Protein AF-A0A1H3CVR3-F1 (afdb_monomer_lite)

pLDDT: mean 83.04, std 13.61, range [32.88, 96.5]

Radius of gyration: 19.98 Å; chains: 1; bounding box: 41×39×55 Å

Organism: NCBI:txid60137

Structure (mmCIF, N/CA/C/O backbone):
data_AF-A0A1H3CVR3-F1
#
_entry.id   AF-A0A1H3CVR3-F1
#
loop_
_atom_site.group_PDB
_atom_site.id
_atom_site.type_symbol
_atom_site.label_atom_id
_atom_site.label_alt_id
_atom_site.label_comp_id
_atom_site.label_asym_id
_atom_site.label_entity_id
_atom_site.label_seq_id
_atom_site.pdbx_PDB_ins_code
_atom_site.Cartn_x
_atom_site.Cartn_y
_atom_site.Cartn_z
_atom_site.occupancy
_atom_site.B_iso_or_equiv
_atom_site.auth_seq_id
_atom_site.auth_comp_id
_atom_site.auth_asym_id
_atom_site.auth_atom_id
_atom_site.pdbx_PDB_model_num
ATOM 1 N N . MET A 1 1 ? 12.712 -2.826 -1.748 1.00 71.12 1 MET A N 1
ATOM 2 C CA . MET A 1 1 ? 11.577 -2.290 -0.973 1.00 71.12 1 MET A CA 1
ATOM 3 C C . MET A 1 1 ? 10.604 -3.426 -0.710 1.00 71.12 1 MET A C 1
ATOM 5 O O . MET A 1 1 ? 10.295 -4.146 -1.652 1.00 71.12 1 MET A O 1
A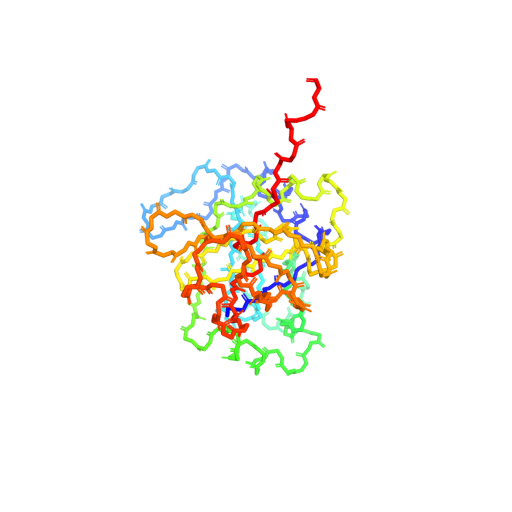TOM 9 N N . ALA A 1 2 ? 10.190 -3.642 0.539 1.00 77.62 2 ALA A N 1
ATOM 10 C CA . ALA A 1 2 ? 9.171 -4.641 0.859 1.00 77.62 2 ALA A CA 1
ATOM 11 C C . ALA A 1 2 ? 7.775 -4.038 0.653 1.00 77.62 2 ALA A C 1
ATOM 13 O O . ALA A 1 2 ? 7.542 -2.892 1.040 1.00 77.62 2 ALA A O 1
ATOM 14 N N . ILE A 1 3 ? 6.867 -4.807 0.047 1.00 84.88 3 ILE A N 1
ATOM 15 C CA . ILE A 1 3 ? 5.460 -4.429 -0.098 1.00 84.88 3 ILE A CA 1
ATOM 16 C C . ILE A 1 3 ? 4.629 -5.359 0.770 1.00 84.88 3 ILE A C 1
ATOM 18 O O . ILE A 1 3 ? 4.607 -6.571 0.567 1.00 84.88 3 ILE A O 1
ATOM 22 N N . LEU A 1 4 ? 3.943 -4.766 1.734 1.00 88.06 4 LEU A N 1
ATOM 23 C CA . LEU A 1 4 ? 2.923 -5.409 2.535 1.00 88.06 4 LEU A CA 1
ATOM 24 C C . LEU A 1 4 ? 1.630 -5.437 1.755 1.00 88.06 4 LEU A C 1
ATOM 26 O O . LEU A 1 4 ? 1.227 -4.418 1.201 1.00 88.06 4 LEU A O 1
ATOM 30 N N . LYS A 1 5 ? 0.960 -6.578 1.755 1.00 91.19 5 LYS A N 1
ATOM 31 C CA . LYS A 1 5 ? -0.356 -6.726 1.154 1.00 91.19 5 LYS A CA 1
ATOM 32 C C . LYS A 1 5 ? -1.344 -7.114 2.238 1.00 91.19 5 LYS A C 1
ATOM 34 O O . LYS A 1 5 ? -1.064 -8.018 3.008 1.00 91.19 5 LYS A O 1
ATOM 39 N N . PHE A 1 6 ? -2.469 -6.421 2.296 1.00 92.56 6 PHE A N 1
ATOM 40 C CA . PHE A 1 6 ? -3.531 -6.628 3.271 1.00 92.56 6 PHE A CA 1
ATOM 41 C C . PHE A 1 6 ? -4.852 -6.861 2.549 1.00 92.56 6 PHE A C 1
ATOM 43 O O . PHE A 1 6 ? -5.100 -6.266 1.497 1.00 92.56 6 PHE A O 1
ATOM 50 N N . SER A 1 7 ? -5.741 -7.649 3.149 1.00 93.06 7 SER A N 1
ATOM 51 C CA . SER A 1 7 ? -7.136 -7.715 2.706 1.00 93.06 7 SER A CA 1
ATOM 52 C C . SER A 1 7 ? -7.814 -6.353 2.863 1.00 93.06 7 SER A C 1
ATOM 54 O O . SER A 1 7 ? -7.835 -5.790 3.960 1.00 93.06 7 SER A O 1
ATOM 56 N N . ALA A 1 8 ? -8.419 -5.841 1.790 1.00 92.62 8 ALA A N 1
ATOM 57 C CA . ALA A 1 8 ? -9.129 -4.566 1.835 1.00 92.62 8 ALA A CA 1
ATOM 58 C C . ALA A 1 8 ? -10.308 -4.578 2.815 1.00 92.62 8 ALA A C 1
ATOM 60 O O . ALA A 1 8 ? -10.519 -3.598 3.522 1.00 92.62 8 ALA A O 1
ATOM 61 N N . SER A 1 9 ? -11.030 -5.697 2.928 1.00 92.50 9 SER A N 1
ATOM 62 C CA . SER A 1 9 ? -12.158 -5.813 3.860 1.00 92.50 9 SER A CA 1
ATOM 63 C C . SER A 1 9 ? -11.713 -5.771 5.323 1.00 92.50 9 SER A C 1
ATOM 65 O O . SER A 1 9 ? -12.362 -5.128 6.148 1.00 92.50 9 SER A O 1
ATOM 67 N N . ALA A 1 10 ? -10.577 -6.394 5.646 1.00 92.00 10 ALA A N 1
ATOM 68 C CA . ALA A 1 10 ? -10.018 -6.349 6.994 1.00 92.00 10 ALA A CA 1
ATOM 69 C C . ALA A 1 10 ? -9.546 -4.931 7.350 1.00 92.00 10 ALA A C 1
ATOM 71 O O . ALA A 1 10 ? -9.793 -4.447 8.454 1.00 92.00 10 ALA A O 1
ATOM 72 N N . VAL A 1 11 ? -8.909 -4.235 6.402 1.00 93.69 11 VAL A N 1
ATOM 73 C CA . VAL A 1 11 ? -8.477 -2.846 6.607 1.00 93.69 11 VAL A CA 1
ATOM 74 C C . VAL A 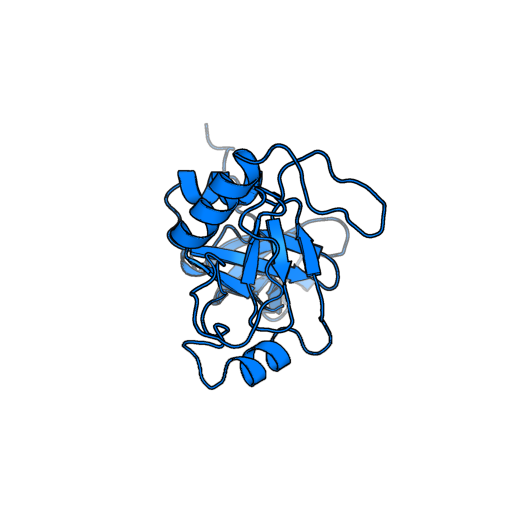1 11 ? -9.677 -1.902 6.724 1.00 93.69 11 VAL A C 1
ATOM 76 O O . VAL A 1 11 ? -9.681 -1.048 7.608 1.00 93.69 11 VAL A O 1
ATOM 79 N N . ALA A 1 12 ? -10.732 -2.097 5.926 1.00 93.25 12 ALA A N 1
ATOM 80 C CA . ALA A 1 12 ? -11.975 -1.328 6.024 1.00 93.25 12 ALA A CA 1
ATOM 81 C C . ALA A 1 12 ? -12.587 -1.401 7.431 1.00 93.25 12 ALA A C 1
ATOM 83 O O . ALA A 1 12 ? -12.993 -0.379 7.982 1.00 93.25 12 ALA A O 1
ATOM 84 N N . ALA A 1 13 ? -12.599 -2.590 8.045 1.00 91.88 13 ALA A N 1
ATOM 85 C CA . ALA A 1 13 ? -13.094 -2.767 9.408 1.00 91.88 13 ALA A CA 1
ATOM 86 C C . ALA A 1 13 ? -12.286 -1.947 10.431 1.00 91.88 13 ALA A C 1
ATOM 88 O O . ALA A 1 13 ? -12.862 -1.335 11.331 1.00 91.88 13 ALA A O 1
ATOM 89 N N . GLN A 1 14 ? -10.963 -1.868 10.260 1.00 93.06 14 GLN A N 1
ATOM 90 C CA . GLN A 1 14 ? -10.100 -1.050 11.117 1.00 93.06 14 GLN A CA 1
ATOM 91 C C . GLN A 1 14 ? -10.326 0.451 10.916 1.00 93.06 14 GLN A C 1
ATOM 93 O O . GLN A 1 14 ? -10.351 1.199 11.892 1.00 93.06 14 GLN A O 1
ATOM 98 N N . ILE A 1 15 ? -10.548 0.899 9.680 1.00 93.62 15 ILE A N 1
ATOM 99 C CA . ILE A 1 15 ? -10.877 2.302 9.397 1.00 93.62 15 ILE A CA 1
ATOM 100 C C . ILE A 1 15 ? -12.226 2.676 10.020 1.00 93.62 15 ILE A C 1
ATOM 102 O O . ILE A 1 15 ? -12.331 3.703 10.694 1.00 93.62 15 ILE A O 1
ATOM 106 N N . ALA A 1 16 ? -13.243 1.830 9.841 1.00 92.44 16 ALA A N 1
ATOM 107 C CA . ALA A 1 16 ? -14.567 2.039 10.415 1.00 92.44 16 ALA A CA 1
ATOM 108 C C . ALA A 1 16 ? -14.505 2.128 11.947 1.00 92.44 16 ALA A C 1
ATOM 110 O O . ALA A 1 16 ? -15.066 3.052 12.535 1.00 92.44 16 ALA A O 1
ATOM 111 N N . HIS A 1 17 ? -13.759 1.222 12.586 1.00 91.44 17 HIS A N 1
ATOM 112 C CA . HIS A 1 17 ? -13.548 1.253 14.030 1.00 91.44 17 HIS A CA 1
ATOM 113 C C . HIS A 1 17 ? -12.848 2.544 14.485 1.00 91.44 17 HIS A C 1
ATOM 115 O O . HIS A 1 17 ? -13.318 3.196 15.418 1.00 91.44 17 HIS A O 1
ATOM 121 N N . ALA A 1 18 ? -11.764 2.956 13.815 1.00 91.25 18 ALA A N 1
ATOM 122 C CA . ALA A 1 18 ? -11.050 4.186 14.162 1.00 91.25 18 ALA A CA 1
ATOM 123 C C . ALA A 1 18 ? -11.977 5.408 14.108 1.00 91.25 18 ALA A C 1
ATOM 125 O O . ALA A 1 18 ? -12.005 6.197 15.047 1.00 91.25 18 ALA A O 1
ATOM 126 N N . ARG A 1 19 ? -12.788 5.534 13.049 1.00 92.75 19 ARG A N 1
ATOM 127 C CA . ARG A 1 19 ? -13.731 6.652 12.874 1.00 92.75 19 ARG A CA 1
ATOM 128 C C . ARG A 1 19 ? -14.897 6.645 13.867 1.00 92.75 19 ARG A C 1
ATOM 130 O O . ARG A 1 19 ? -15.449 7.704 14.144 1.00 92.75 19 ARG A O 1
ATOM 137 N N . ALA A 1 20 ? -15.287 5.481 14.382 1.00 91.69 20 ALA A N 1
ATOM 138 C CA . ALA A 1 20 ? -16.363 5.363 15.366 1.00 91.69 20 ALA A CA 1
ATOM 139 C C . ALA A 1 20 ? -15.931 5.770 16.789 1.00 91.69 20 ALA A C 1
ATOM 141 O O . ALA A 1 20 ? -16.777 6.070 17.635 1.00 91.69 20 ALA A O 1
ATOM 142 N N . CYS A 1 21 ? -14.624 5.781 17.064 1.00 88.56 21 CYS A N 1
ATOM 143 C CA . CYS A 1 21 ? -14.074 6.114 18.373 1.00 88.56 21 CYS A CA 1
ATOM 144 C C . CYS A 1 21 ? -14.011 7.630 18.615 1.00 88.56 21 CYS A C 1
ATOM 146 O O . CYS A 1 21 ? -13.862 8.428 17.693 1.00 88.56 21 CYS A O 1
ATOM 148 N N . LYS A 1 22 ? -14.090 8.024 19.893 1.00 89.38 22 LYS A N 1
ATOM 149 C CA . LYS A 1 22 ? -13.951 9.426 20.346 1.00 89.38 22 LYS A CA 1
ATOM 150 C C . LYS A 1 22 ? -12.655 9.695 21.109 1.00 89.38 22 LYS A C 1
ATOM 152 O O . LYS A 1 22 ? -12.308 10.846 21.345 1.00 89.38 22 LYS A O 1
ATOM 157 N N . THR A 1 23 ? -11.973 8.639 21.532 1.00 88.62 23 THR A N 1
ATOM 158 C CA . THR A 1 23 ? -10.681 8.682 22.212 1.00 88.62 23 THR A CA 1
ATOM 159 C C . THR A 1 23 ? -9.703 7.812 21.440 1.00 88.62 23 THR A C 1
ATOM 161 O O . THR A 1 23 ? -10.093 6.823 20.815 1.00 88.62 23 THR A O 1
ATOM 164 N N . PHE A 1 24 ? -8.427 8.187 21.459 1.00 88.88 24 PHE A N 1
ATOM 165 C CA . PHE A 1 24 ? -7.402 7.557 20.634 1.00 88.88 24 PHE A CA 1
ATOM 166 C C . PHE A 1 24 ? -6.151 7.261 21.449 1.00 88.88 24 PHE A C 1
ATOM 168 O O . PHE A 1 24 ? -5.871 7.909 22.460 1.00 88.88 24 PHE A O 1
ATOM 175 N N . LEU A 1 25 ? -5.397 6.262 20.999 1.00 87.50 25 LEU A N 1
ATOM 176 C CA . LEU A 1 25 ? -4.114 5.911 21.580 1.00 87.50 25 LEU A CA 1
ATOM 177 C C . LEU A 1 25 ? -3.154 7.101 21.462 1.00 87.50 25 LEU A C 1
ATOM 179 O O . LEU A 1 25 ? -3.015 7.669 20.375 1.00 87.50 25 LEU A O 1
ATOM 183 N N . PRO A 1 26 ? -2.490 7.486 22.565 1.00 84.38 26 PRO A N 1
ATOM 184 C CA . PRO A 1 26 ? -1.459 8.505 22.511 1.00 84.38 26 PRO A CA 1
ATOM 185 C C . PRO A 1 26 ? -0.244 7.981 21.739 1.00 84.38 26 PRO A C 1
ATOM 187 O O . PRO A 1 26 ? -0.019 6.771 21.612 1.00 84.38 26 PRO A O 1
ATOM 190 N N . ASN A 1 27 ? 0.566 8.905 21.237 1.00 79.25 27 ASN A N 1
ATOM 191 C CA . ASN A 1 27 ? 1.873 8.600 20.674 1.00 79.25 27 ASN A CA 1
ATOM 192 C C . ASN A 1 27 ? 2.978 9.209 21.552 1.00 79.25 27 ASN A C 1
ATOM 194 O O . ASN A 1 27 ? 2.708 9.863 22.559 1.00 79.25 27 ASN A O 1
ATOM 198 N N . TRP A 1 28 ? 4.239 8.984 21.180 1.00 76.88 28 TRP A N 1
ATOM 199 C CA . TRP A 1 28 ? 5.386 9.499 21.938 1.00 76.88 28 TRP A CA 1
ATOM 200 C C . TRP A 1 28 ? 5.400 11.033 22.063 1.00 76.88 28 TRP A C 1
ATOM 202 O O . TRP A 1 28 ? 5.924 11.573 23.031 1.00 76.88 28 TRP A O 1
ATOM 212 N N . ASN A 1 29 ? 4.782 11.730 21.109 1.00 78.69 29 ASN A N 1
ATOM 213 C CA . ASN A 1 29 ? 4.706 13.187 21.064 1.00 78.69 29 ASN A CA 1
ATOM 214 C C . ASN A 1 29 ? 3.454 13.745 21.769 1.00 78.69 29 ASN A C 1
ATOM 216 O O . ASN A 1 29 ? 3.242 14.956 21.738 1.00 78.69 29 ASN A O 1
ATOM 220 N N . GLY A 1 30 ? 2.637 12.897 22.409 1.00 83.62 30 GLY A N 1
ATOM 221 C CA . GLY A 1 30 ? 1.488 13.311 23.211 1.00 83.62 30 GLY A CA 1
ATOM 222 C C . GLY A 1 30 ? 0.140 12.735 22.747 1.00 83.62 30 GLY A C 1
ATOM 223 O O . GLY A 1 30 ? 0.089 11.688 22.090 1.00 83.62 30 GLY A O 1
ATOM 224 N N . PRO A 1 31 ? -0.980 13.366 23.152 1.00 85.00 31 PRO A N 1
ATOM 225 C CA . PRO A 1 31 ? -2.318 12.897 22.811 1.00 85.00 31 PRO A CA 1
ATOM 226 C C . PRO A 1 31 ? -2.588 12.995 21.304 1.00 85.00 31 PRO A C 1
ATOM 228 O O . PRO A 1 31 ? -2.084 13.885 20.623 1.00 85.00 31 PRO A O 1
ATOM 231 N N . VAL A 1 32 ? -3.419 12.081 20.803 1.00 88.06 32 VAL A N 1
ATOM 232 C CA . VAL A 1 32 ? -3.910 12.064 19.420 1.00 88.06 32 VAL A CA 1
ATOM 233 C C . VAL A 1 32 ? -5.413 12.325 19.448 1.00 88.06 32 VAL A C 1
ATOM 235 O O . VAL A 1 32 ? -6.129 11.726 20.246 1.00 88.06 32 VAL A O 1
ATOM 238 N N . ASP A 1 33 ? -5.892 13.217 18.588 1.00 89.62 33 ASP A N 1
ATOM 239 C CA . ASP A 1 33 ? -7.285 13.682 18.527 1.00 89.62 33 ASP A CA 1
ATOM 240 C C . ASP A 1 33 ? -8.014 13.274 17.235 1.00 89.62 33 ASP A C 1
ATOM 242 O O . ASP A 1 33 ? -9.184 13.607 17.046 1.00 89.62 33 ASP A O 1
ATOM 246 N N . ARG A 1 34 ? -7.342 12.518 16.361 1.00 92.06 34 ARG A N 1
ATOM 247 C CA . ARG A 1 34 ? -7.871 12.057 15.074 1.00 92.06 34 ARG A CA 1
ATOM 248 C C . ARG A 1 34 ? -7.772 10.539 14.891 1.00 92.06 34 ARG A C 1
ATOM 250 O O . ARG A 1 34 ? -6.832 9.913 15.398 1.00 92.06 34 ARG A O 1
ATOM 257 N N . PRO A 1 35 ? -8.700 9.939 14.124 1.00 91.62 35 PRO A N 1
ATOM 258 C CA . PRO A 1 35 ? -8.603 8.540 13.733 1.00 91.62 35 PRO A CA 1
ATOM 259 C C . PRO A 1 35 ? -7.386 8.315 12.833 1.00 91.62 35 PRO A C 1
ATOM 261 O O . PRO A 1 35 ? -7.091 9.113 11.948 1.00 91.62 35 PRO A O 1
ATOM 264 N N . ALA A 1 36 ? -6.690 7.205 13.051 1.00 91.69 36 ALA A N 1
ATOM 265 C CA . ALA A 1 36 ? -5.528 6.795 12.277 1.00 91.69 36 ALA A CA 1
ATOM 266 C C . ALA A 1 36 ? -5.389 5.268 12.273 1.00 91.69 36 ALA A C 1
ATOM 268 O O . ALA A 1 36 ? -6.002 4.556 13.077 1.00 91.69 36 ALA A O 1
ATOM 269 N N . LEU A 1 37 ? -4.533 4.773 11.381 1.00 91.88 37 LEU A N 1
ATOM 270 C CA . LEU A 1 37 ? -4.092 3.384 11.385 1.00 91.88 37 LEU A CA 1
ATOM 271 C C . LEU A 1 37 ? -2.717 3.277 12.048 1.00 91.88 37 LEU A C 1
ATOM 273 O O . LEU A 1 37 ? -1.840 4.118 11.845 1.00 91.88 37 LEU A O 1
ATOM 277 N N . ILE A 1 38 ? -2.524 2.218 12.822 1.00 90.06 38 ILE A N 1
ATOM 278 C CA . ILE A 1 38 ? -1.260 1.839 13.443 1.00 90.06 38 ILE A CA 1
ATOM 279 C C . ILE A 1 38 ? -0.751 0.594 12.721 1.00 90.06 38 ILE A C 1
ATOM 281 O O . ILE A 1 38 ? -1.436 -0.430 12.714 1.00 90.06 38 ILE A O 1
ATOM 285 N N . LEU A 1 39 ? 0.451 0.666 12.148 1.00 90.25 39 LEU A N 1
ATOM 286 C CA . LEU A 1 39 ? 1.190 -0.502 11.679 1.00 90.25 39 LEU A CA 1
ATOM 287 C C . LEU A 1 39 ? 1.999 -1.082 12.839 1.00 90.25 39 LEU A C 1
ATOM 289 O O . LEU A 1 39 ? 2.818 -0.387 13.439 1.00 90.25 39 LEU A O 1
ATOM 293 N N . ILE A 1 40 ? 1.806 -2.363 13.131 1.00 88.81 40 ILE A N 1
ATOM 294 C CA . ILE A 1 40 ? 2.564 -3.090 14.147 1.00 88.81 40 ILE A CA 1
ATOM 295 C C . ILE A 1 40 ? 3.478 -4.098 13.458 1.00 88.81 40 ILE A C 1
ATOM 297 O O . ILE A 1 40 ? 3.024 -4.921 12.665 1.00 88.81 40 ILE A O 1
ATOM 301 N N . VAL A 1 41 ? 4.770 -4.042 13.784 1.00 86.44 41 VAL A N 1
ATOM 302 C CA . VAL A 1 41 ? 5.817 -4.925 13.259 1.00 86.44 41 VAL A CA 1
ATOM 303 C C . VAL A 1 41 ? 6.497 -5.613 14.443 1.00 86.44 41 VAL A C 1
ATOM 305 O O . VAL A 1 41 ? 7.463 -5.111 15.013 1.00 86.44 41 VAL A O 1
ATOM 308 N N . GLY A 1 42 ? 5.957 -6.755 14.869 1.00 79.06 42 GLY A N 1
ATOM 309 C CA . GLY A 1 42 ? 6.509 -7.512 15.999 1.00 79.06 42 GLY A CA 1
ATOM 310 C C . GLY A 1 42 ? 5.855 -8.877 16.177 1.00 79.06 42 GLY A C 1
ATOM 311 O O . GLY A 1 42 ? 6.502 -9.895 15.956 1.00 79.06 42 GLY A O 1
ATOM 312 N N . ASN A 1 43 ? 4.559 -8.888 16.491 1.00 77.12 43 ASN A N 1
ATOM 313 C CA . ASN A 1 43 ? 3.771 -10.101 16.745 1.00 77.12 43 ASN A CA 1
ATOM 314 C C . ASN A 1 43 ? 2.809 -10.367 15.578 1.00 77.12 43 ASN A C 1
ATOM 316 O O . ASN A 1 43 ? 1.592 -10.293 15.729 1.00 77.12 43 ASN A O 1
ATOM 320 N N . GLY A 1 44 ? 3.375 -10.588 14.392 1.00 81.25 44 GLY A N 1
ATOM 321 C CA . GLY A 1 44 ? 2.667 -10.515 13.114 1.00 81.25 44 GLY A CA 1
ATOM 322 C C . GLY A 1 44 ? 2.634 -9.091 12.573 1.00 81.25 44 GLY A C 1
ATOM 323 O O . GLY A 1 44 ? 2.473 -8.140 13.341 1.00 81.25 44 GLY A O 1
ATOM 324 N N . VAL A 1 45 ? 2.818 -8.924 11.264 1.00 89.69 45 VAL A N 1
ATOM 325 C CA . VAL A 1 45 ? 2.744 -7.593 10.645 1.00 89.69 45 VAL A CA 1
ATOM 326 C C . VAL A 1 45 ? 1.286 -7.275 10.360 1.00 89.69 45 VAL A C 1
ATOM 328 O O . VAL A 1 45 ? 0.656 -7.984 9.581 1.00 89.69 45 VAL A O 1
ATOM 331 N N . HIS A 1 46 ? 0.732 -6.251 11.009 1.00 91.31 46 HIS A N 1
ATOM 332 C CA . HIS A 1 46 ? -0.693 -5.940 10.896 1.00 91.31 46 HIS A CA 1
ATOM 333 C C . HIS A 1 46 ? -1.015 -4.456 11.049 1.00 91.31 46 HIS A C 1
ATOM 335 O O . HIS A 1 46 ? -0.290 -3.710 11.707 1.00 91.31 46 HIS A O 1
ATOM 341 N N . LEU A 1 47 ? -2.139 -4.052 10.458 1.00 91.56 47 LEU A N 1
ATOM 342 C CA . LEU A 1 47 ? -2.769 -2.755 10.667 1.00 91.56 47 LEU A CA 1
ATOM 343 C C . LEU A 1 47 ? -3.884 -2.869 11.703 1.00 91.56 47 LEU A C 1
ATOM 345 O O . LEU A 1 47 ? -4.661 -3.831 11.707 1.00 91.56 47 LEU A O 1
ATOM 349 N N . ARG A 1 48 ? -3.996 -1.841 12.543 1.00 90.12 48 ARG A N 1
ATOM 350 C CA . ARG A 1 48 ? -5.125 -1.675 13.455 1.00 90.12 48 ARG A CA 1
ATOM 351 C C . ARG A 1 48 ? -5.531 -0.219 13.638 1.00 90.12 48 ARG A C 1
ATOM 353 O O . ARG A 1 48 ? -4.727 0.683 13.443 1.00 90.12 48 ARG A O 1
ATOM 360 N N . SER A 1 49 ? -6.760 -0.003 14.075 1.00 90.44 49 SER A N 1
ATOM 361 C CA . SER A 1 49 ? -7.273 1.284 14.534 1.00 90.44 49 SER A CA 1
ATOM 362 C C . SER A 1 49 ? -6.468 1.829 15.722 1.00 90.44 49 SER A C 1
ATOM 364 O O . SER A 1 49 ? -6.088 1.074 16.621 1.00 90.44 49 SER A O 1
ATOM 366 N N . ASN A 1 50 ? -6.284 3.152 15.783 1.00 90.19 50 ASN A N 1
ATOM 367 C CA . ASN A 1 50 ? -5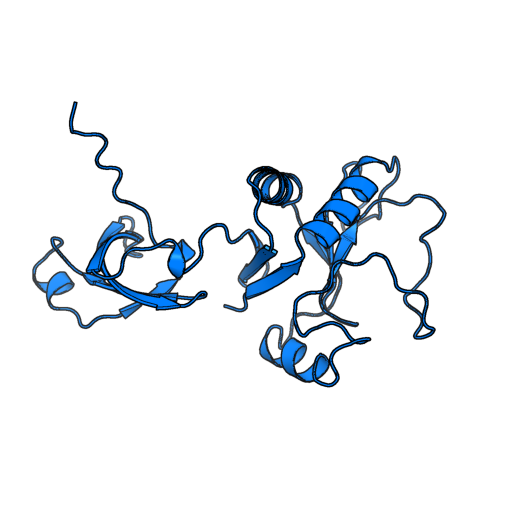.817 3.838 16.992 1.00 90.19 50 ASN A CA 1
ATOM 368 C C . ASN A 1 50 ? -6.928 4.167 18.006 1.00 90.19 50 ASN A C 1
ATOM 370 O O . ASN A 1 50 ? -6.619 4.600 19.112 1.00 90.19 50 ASN A O 1
ATOM 374 N N . GLY A 1 51 ? -8.199 4.007 17.640 1.00 88.62 51 GLY A N 1
ATOM 375 C CA . GLY A 1 51 ? -9.347 4.274 18.503 1.00 88.62 51 GLY A CA 1
ATOM 376 C C . GLY A 1 51 ? -9.380 3.413 19.769 1.00 88.62 51 GLY A C 1
ATOM 377 O O . GLY A 1 51 ? -9.055 2.225 19.731 1.00 88.62 51 GLY A O 1
ATOM 378 N N . ILE A 1 52 ? -9.780 4.030 20.880 1.00 84.38 52 ILE A N 1
ATOM 379 C CA . ILE A 1 52 ? -10.021 3.401 22.178 1.00 84.38 52 ILE A CA 1
ATOM 380 C C . ILE A 1 52 ? -11.531 3.423 22.419 1.00 84.38 52 ILE A C 1
ATOM 382 O O . ILE A 1 52 ? -12.138 4.480 22.547 1.00 84.38 52 ILE A O 1
ATOM 386 N N . ASP A 1 53 ? -12.144 2.252 22.521 1.00 74.00 53 ASP A N 1
ATOM 387 C CA . ASP A 1 53 ? -13.589 2.093 22.722 1.00 74.00 53 ASP A CA 1
ATOM 388 C C . ASP A 1 53 ? -13.934 1.462 24.087 1.00 74.00 53 ASP A C 1
ATOM 390 O O . ASP A 1 53 ? -15.088 1.159 24.373 1.00 74.00 53 ASP A O 1
ATOM 394 N N . GLY A 1 54 ? -12.929 1.253 24.945 1.00 61.25 54 GLY A N 1
ATOM 395 C CA . GLY A 1 54 ? -13.083 0.611 26.254 1.00 61.25 54 GLY A CA 1
ATOM 396 C C . GLY A 1 54 ? -13.224 -0.916 26.203 1.00 61.25 54 GLY A C 1
ATOM 397 O O . GLY A 1 54 ? -13.168 -1.546 27.257 1.00 61.25 54 GLY A O 1
ATOM 398 N N . THR A 1 55 ? -13.340 -1.524 25.015 1.00 54.59 55 THR A N 1
ATOM 399 C CA . THR A 1 55 ? -13.403 -2.987 24.846 1.00 54.59 55 THR A CA 1
ATOM 400 C C . THR A 1 55 ? -12.048 -3.591 24.453 1.00 54.59 55 THR A C 1
ATOM 402 O O . THR A 1 55 ? -11.785 -4.765 24.722 1.00 54.59 55 THR A O 1
ATOM 405 N N . THR A 1 56 ? -11.146 -2.771 23.897 1.00 51.91 56 THR A N 1
ATOM 406 C CA . THR A 1 56 ? -9.926 -3.236 23.210 1.00 51.91 56 THR A CA 1
ATOM 407 C C . THR A 1 56 ? -8.603 -2.962 23.951 1.00 51.91 56 THR A C 1
ATOM 409 O O . THR A 1 56 ? -7.523 -3.051 23.366 1.00 51.91 56 THR A O 1
ATOM 412 N N . THR A 1 57 ? -8.617 -2.676 25.258 1.00 49.16 57 THR A N 1
ATOM 413 C CA . THR A 1 57 ? -7.397 -2.552 26.094 1.00 49.16 57 THR A CA 1
ATOM 414 C C . THR A 1 57 ? -6.769 -3.911 26.442 1.00 49.16 57 THR A C 1
ATOM 416 O O . THR A 1 57 ? -6.281 -4.122 27.550 1.00 49.16 57 THR A O 1
ATOM 419 N N . ARG A 1 58 ? -6.755 -4.871 25.511 1.00 47.47 58 ARG A N 1
ATOM 420 C CA . ARG A 1 58 ? -6.042 -6.138 25.705 1.00 47.47 58 ARG A CA 1
ATOM 421 C C . ARG A 1 58 ? -4.682 -6.079 25.023 1.00 47.47 58 ARG A C 1
ATOM 423 O O . ARG A 1 58 ? -4.570 -5.971 23.803 1.00 47.47 58 ARG A O 1
ATOM 430 N N . ILE A 1 59 ? -3.639 -6.138 25.849 1.00 47.03 59 ILE A N 1
ATOM 431 C CA . ILE A 1 59 ? -2.291 -6.526 25.430 1.00 47.03 59 ILE A CA 1
ATOM 432 C C . ILE A 1 59 ? -2.436 -7.877 24.725 1.00 47.03 59 ILE A C 1
ATOM 434 O O . ILE A 1 59 ? -3.106 -8.759 25.254 1.00 47.03 59 ILE A O 1
ATOM 438 N N . VAL A 1 60 ? -1.863 -8.008 23.527 1.00 45.75 60 VAL A N 1
ATOM 439 C CA . VAL A 1 60 ? -1.912 -9.230 22.711 1.00 45.75 60 VAL A CA 1
ATOM 440 C C . VAL A 1 60 ? -1.366 -10.398 23.537 1.00 45.75 60 VAL A C 1
ATOM 442 O O . VAL A 1 60 ? -0.154 -10.544 23.677 1.00 45.75 60 VAL A O 1
ATOM 445 N N . THR A 1 61 ? -2.253 -11.200 24.123 1.00 41.03 61 THR A N 1
ATOM 446 C CA . THR A 1 61 ? -1.919 -12.479 24.747 1.00 41.03 61 THR A CA 1
ATOM 447 C C . THR A 1 61 ? -2.016 -13.575 23.692 1.00 41.03 61 THR A C 1
ATOM 449 O O . THR A 1 61 ? -2.803 -13.495 22.753 1.00 41.03 61 THR A O 1
ATOM 452 N N . THR A 1 62 ? -1.197 -14.613 23.835 1.00 46.72 62 THR A N 1
ATOM 453 C CA . THR A 1 62 ? -1.122 -15.773 22.928 1.00 46.72 62 THR A CA 1
ATOM 454 C C . THR A 1 62 ? -2.373 -16.661 22.939 1.00 46.72 62 THR A C 1
ATOM 456 O O . THR A 1 62 ? -2.414 -17.664 22.234 1.00 46.72 62 THR A O 1
ATOM 459 N N . GLU A 1 63 ? -3.400 -16.314 23.717 1.00 43.00 63 GLU A N 1
ATOM 460 C CA . GLU A 1 63 ? -4.673 -17.030 23.758 1.00 43.00 63 GLU A CA 1
ATOM 461 C C . GLU A 1 63 ? -5.663 -16.438 22.749 1.00 43.00 63 GLU A C 1
ATOM 463 O O . GLU A 1 63 ? -6.301 -15.419 22.989 1.00 43.00 63 GLU A O 1
ATOM 468 N N . GLN A 1 64 ? -5.722 -17.104 21.597 1.00 44.88 64 GLN A N 1
ATOM 469 C CA . GLN A 1 64 ? -6.873 -17.374 20.726 1.00 44.88 64 GLN A CA 1
ATOM 470 C C . GLN A 1 64 ? -8.195 -16.612 20.991 1.00 44.88 64 GLN A C 1
ATOM 472 O O . GLN A 1 64 ? -9.251 -17.209 21.181 1.00 44.88 64 GLN A O 1
ATOM 477 N N . ALA A 1 65 ? -8.175 -15.288 20.907 1.00 43.00 65 ALA A N 1
ATOM 478 C CA . ALA A 1 65 ? -9.338 -14.497 20.533 1.00 43.00 65 ALA A CA 1
ATOM 479 C C . ALA A 1 65 ? -8.898 -13.661 19.340 1.00 43.00 65 ALA A C 1
ATOM 481 O O . ALA A 1 65 ? -8.105 -12.744 19.526 1.00 43.00 65 ALA A O 1
ATOM 482 N N . ASP A 1 66 ? -9.336 -14.054 18.139 1.00 50.03 66 ASP A N 1
ATOM 483 C CA . ASP A 1 66 ? -8.998 -13.436 16.851 1.00 50.03 66 ASP A CA 1
ATOM 484 C C . ASP A 1 66 ? -9.114 -11.910 16.981 1.00 50.03 66 ASP A C 1
ATOM 486 O O . ASP A 1 66 ? -10.229 -11.377 17.050 1.00 50.03 66 ASP A O 1
ATOM 490 N N . PRO A 1 67 ? -7.998 -11.181 17.143 1.00 54.75 67 PRO A N 1
ATOM 491 C CA . PRO A 1 67 ? -8.100 -9.746 17.213 1.00 54.75 67 PRO A CA 1
ATOM 492 C C . PRO A 1 67 ? -8.505 -9.279 15.817 1.00 54.75 67 PRO A C 1
ATOM 494 O O . PRO A 1 67 ? -7.993 -9.787 14.823 1.00 54.75 67 PRO A O 1
ATOM 497 N N . SER A 1 68 ? -9.395 -8.293 15.719 1.00 72.00 68 SER A N 1
ATOM 498 C CA . SER A 1 68 ? -9.914 -7.763 14.447 1.00 72.00 68 SER A CA 1
ATOM 499 C C . SER A 1 68 ? -8.844 -7.157 13.515 1.00 72.00 68 SER A C 1
ATOM 501 O O . SER A 1 68 ? -9.181 -6.486 12.545 1.00 72.00 68 SER A O 1
ATOM 503 N N . PHE A 1 69 ? -7.556 -7.355 13.791 1.00 82.81 69 PHE A N 1
ATOM 504 C CA . PHE A 1 69 ? -6.419 -6.822 13.063 1.00 82.81 69 PHE A CA 1
ATOM 505 C C . PHE A 1 69 ? -6.407 -7.250 11.595 1.00 82.81 69 PHE A C 1
ATOM 507 O O . PHE A 1 69 ? -6.688 -8.393 11.233 1.00 82.81 69 PHE A O 1
ATOM 514 N N . ALA A 1 70 ? -5.979 -6.326 10.741 1.00 91.00 70 ALA A N 1
ATOM 515 C CA . ALA A 1 70 ? -5.706 -6.618 9.347 1.00 91.00 70 ALA A CA 1
ATOM 516 C C . ALA A 1 70 ? -4.247 -7.067 9.209 1.00 91.00 70 ALA A C 1
ATOM 518 O O . ALA A 1 70 ? -3.348 -6.233 9.107 1.00 91.00 70 ALA A O 1
ATOM 519 N N . PHE A 1 71 ? -3.999 -8.377 9.248 1.00 91.69 71 PHE A N 1
ATOM 520 C CA . PHE A 1 71 ? -2.664 -8.940 9.023 1.00 91.69 71 PHE A CA 1
ATOM 521 C C . PHE A 1 71 ? -2.231 -8.814 7.562 1.00 91.69 71 PHE A C 1
ATOM 523 O O . PHE A 1 71 ? -3.054 -8.911 6.649 1.00 91.69 71 PHE A O 1
ATOM 530 N N . ALA A 1 72 ? -0.932 -8.607 7.357 1.00 91.38 72 ALA A N 1
ATOM 531 C CA . ALA A 1 72 ? -0.324 -8.704 6.044 1.00 91.38 72 ALA A CA 1
ATOM 532 C C . ALA A 1 72 ? -0.263 -10.173 5.595 1.00 91.38 72 ALA A C 1
ATOM 534 O O . ALA A 1 72 ? -0.025 -11.067 6.414 1.00 91.38 72 ALA A O 1
ATOM 535 N N . ASP A 1 73 ? -0.453 -10.409 4.299 1.00 89.25 73 ASP A N 1
ATOM 536 C CA . ASP A 1 73 ? -0.400 -11.728 3.668 1.00 89.25 73 ASP A CA 1
ATOM 537 C C . ASP A 1 73 ? 0.914 -12.449 4.030 1.00 89.25 73 ASP A C 1
ATOM 539 O O . ASP A 1 73 ? 2.001 -11.885 3.888 1.00 89.25 73 ASP A O 1
ATOM 543 N N . GLY A 1 74 ? 0.808 -13.692 4.514 1.00 87.38 74 GLY A N 1
ATOM 544 C CA . GLY A 1 74 ? 1.945 -14.533 4.914 1.00 87.38 74 GLY A CA 1
ATOM 545 C C . GLY A 1 74 ? 2.593 -14.164 6.258 1.00 87.38 74 GLY A C 1
ATOM 546 O O . GLY A 1 74 ? 3.487 -14.864 6.738 1.00 87.38 74 GLY A O 1
ATOM 547 N N . MET A 1 75 ? 2.148 -13.077 6.895 1.00 88.38 75 MET A N 1
ATOM 548 C CA . MET A 1 75 ? 2.698 -12.575 8.157 1.00 88.38 75 MET A CA 1
ATOM 549 C C . MET A 1 75 ? 1.696 -12.672 9.316 1.00 88.38 75 MET A C 1
ATOM 551 O O . MET A 1 75 ? 1.824 -11.933 10.301 1.00 88.38 75 MET A O 1
ATOM 555 N N . ASN A 1 76 ? 0.708 -13.569 9.213 1.00 87.06 76 ASN A N 1
ATOM 556 C CA . ASN A 1 76 ? -0.254 -13.831 10.274 1.00 87.06 76 ASN A CA 1
ATOM 557 C C . ASN A 1 76 ? 0.265 -14.952 11.199 1.00 87.06 76 ASN A C 1
ATOM 559 O O . ASN A 1 76 ? 0.319 -16.109 10.784 1.00 87.06 76 ASN A O 1
ATOM 563 N N . PRO A 1 77 ? 0.573 -14.663 12.476 1.00 84.50 77 PRO A N 1
ATOM 564 C CA . PRO A 1 77 ? 1.157 -15.635 13.396 1.00 84.50 77 PRO A CA 1
ATOM 565 C C . PRO A 1 77 ? 0.221 -16.798 13.740 1.00 84.50 77 PRO A C 1
ATOM 567 O O . PRO A 1 77 ? 0.682 -17.823 14.234 1.00 84.50 77 PRO A O 1
ATOM 570 N N . PHE A 1 78 ? -1.081 -16.651 13.487 1.00 83.31 78 PHE A N 1
ATOM 571 C CA . PHE A 1 78 ? -2.092 -17.672 13.752 1.00 83.31 78 PHE A CA 1
ATOM 572 C C . PHE A 1 78 ? -2.367 -18.579 12.549 1.00 83.31 78 PHE A C 1
ATOM 574 O O . PHE A 1 78 ? -3.037 -19.597 12.703 1.00 83.31 78 PHE A O 1
ATOM 581 N N . ARG A 1 79 ? -1.905 -18.204 11.350 1.00 82.31 79 ARG A N 1
ATOM 582 C CA . ARG A 1 79 ? -2.185 -18.938 10.104 1.00 82.31 79 ARG A CA 1
ATOM 583 C C . ARG A 1 79 ? -0.926 -19.400 9.383 1.00 82.31 79 ARG A C 1
ATOM 585 O O . ARG A 1 79 ? -0.945 -20.464 8.775 1.00 82.31 79 ARG A O 1
ATOM 592 N N . ASP A 1 80 ? 0.152 -18.632 9.477 1.00 83.31 80 ASP A N 1
ATOM 593 C CA . ASP A 1 80 ? 1.365 -18.832 8.696 1.00 83.31 80 ASP A CA 1
ATOM 594 C C . ASP A 1 80 ? 2.509 -19.265 9.613 1.00 83.31 80 ASP A C 1
ATOM 596 O O . ASP A 1 80 ? 2.968 -18.495 10.450 1.00 83.31 80 ASP A O 1
ATOM 600 N N . THR A 1 81 ? 3.018 -20.488 9.460 1.00 83.94 81 THR A N 1
ATOM 601 C CA . THR A 1 81 ? 4.108 -21.010 10.309 1.00 83.94 81 THR A CA 1
ATOM 602 C C . THR A 1 81 ? 5.435 -20.273 10.108 1.00 83.94 81 THR A C 1
ATOM 604 O O . THR A 1 81 ? 6.216 -20.142 11.049 1.00 83.94 81 THR A O 1
ATOM 607 N N . ASP A 1 82 ? 5.666 -19.728 8.911 1.00 86.56 82 ASP A N 1
ATOM 608 C CA . ASP A 1 82 ? 6.914 -19.049 8.532 1.00 86.56 82 ASP A CA 1
ATOM 609 C C . ASP A 1 82 ? 6.868 -17.523 8.711 1.00 86.56 82 ASP A C 1
ATOM 611 O O . ASP A 1 82 ? 7.794 -16.812 8.301 1.00 86.56 82 ASP A O 1
ATOM 615 N N . TRP A 1 83 ? 5.818 -16.995 9.348 1.00 86.50 83 TRP A N 1
ATOM 616 C CA . TRP A 1 83 ? 5.578 -15.553 9.471 1.00 86.50 83 TRP A CA 1
ATOM 617 C C . TRP A 1 83 ? 6.785 -14.783 10.030 1.00 86.50 83 TRP A C 1
ATOM 619 O O . TRP A 1 83 ? 7.092 -13.678 9.581 1.00 86.50 83 TRP A O 1
ATOM 629 N N . MET A 1 84 ? 7.519 -15.374 10.983 1.00 86.25 84 MET A N 1
ATOM 630 C CA . MET A 1 84 ? 8.715 -14.769 11.578 1.00 86.25 84 MET A CA 1
ATOM 631 C C . MET A 1 84 ? 9.857 -14.623 10.577 1.00 86.25 84 MET A C 1
ATOM 633 O O . MET A 1 84 ? 10.552 -13.604 10.583 1.00 86.25 84 MET A O 1
ATOM 637 N N . ALA A 1 85 ? 10.066 -15.630 9.728 1.00 86.75 85 ALA A N 1
ATOM 638 C CA . ALA A 1 85 ? 11.089 -15.587 8.693 1.00 86.75 85 ALA A CA 1
ATOM 639 C C . ALA A 1 85 ? 10.730 -14.524 7.649 1.00 86.75 85 ALA A C 1
ATOM 641 O O . ALA A 1 85 ? 11.558 -13.665 7.348 1.00 86.75 85 ALA A O 1
ATOM 642 N N . GLN A 1 86 ? 9.473 -14.498 7.195 1.00 84.62 86 GLN A N 1
ATOM 643 C CA . GLN A 1 86 ? 8.982 -13.491 6.251 1.00 84.62 86 GLN A CA 1
ATOM 644 C C . GLN A 1 86 ? 9.088 -12.069 6.817 1.00 84.62 86 GLN A C 1
ATOM 646 O O . GLN A 1 86 ? 9.604 -11.171 6.149 1.00 84.62 86 GLN A O 1
ATOM 651 N N . ARG A 1 87 ? 8.704 -11.868 8.085 1.00 86.81 87 ARG A N 1
ATOM 652 C CA . ARG A 1 87 ? 8.862 -10.588 8.787 1.00 86.81 87 ARG A CA 1
ATOM 653 C C . ARG A 1 87 ? 10.330 -10.170 8.879 1.00 86.81 87 ARG A C 1
ATOM 655 O O . ARG A 1 87 ? 10.631 -9.011 8.621 1.00 86.81 87 ARG A O 1
ATOM 662 N N . ARG A 1 88 ? 11.260 -11.077 9.201 1.00 85.12 88 ARG A N 1
ATOM 663 C CA . ARG A 1 88 ? 12.707 -10.764 9.226 1.00 85.12 88 ARG A CA 1
ATOM 664 C C . ARG A 1 88 ? 13.260 -10.446 7.838 1.00 85.12 88 ARG A C 1
ATOM 666 O O . ARG A 1 88 ? 14.120 -9.581 7.718 1.00 85.12 88 ARG A O 1
ATOM 673 N N . MET A 1 89 ? 12.780 -11.116 6.793 1.00 81.94 89 MET A N 1
ATOM 674 C CA . MET A 1 89 ? 13.193 -10.830 5.417 1.00 81.94 89 MET A CA 1
ATOM 675 C C . MET A 1 89 ? 12.718 -9.449 4.957 1.00 81.94 89 MET A C 1
ATOM 677 O O . MET A 1 89 ? 13.495 -8.711 4.355 1.00 81.94 89 MET A O 1
ATOM 681 N N . ALA A 1 90 ? 11.469 -9.093 5.261 1.00 78.62 90 ALA A N 1
ATOM 682 C CA . ALA A 1 90 ? 10.857 -7.840 4.828 1.00 78.62 90 ALA A CA 1
ATOM 683 C C . ALA A 1 90 ? 11.233 -6.632 5.709 1.00 78.62 90 ALA A C 1
ATOM 685 O O . ALA A 1 90 ? 11.402 -5.530 5.193 1.00 78.62 90 ALA A O 1
ATOM 686 N N . PHE A 1 91 ? 11.409 -6.841 7.018 1.00 76.62 91 PHE A N 1
ATOM 687 C CA . PHE A 1 91 ? 11.548 -5.788 8.033 1.00 76.62 91 PHE A CA 1
ATOM 688 C C . PHE A 1 91 ? 12.749 -5.996 8.951 1.00 76.62 91 PHE A C 1
ATOM 690 O O . PHE A 1 91 ? 12.627 -5.659 10.123 1.00 76.62 91 PHE A O 1
ATOM 697 N N . ARG A 1 92 ? 13.859 -6.579 8.455 1.00 73.62 92 ARG A N 1
ATOM 698 C CA . ARG A 1 92 ? 15.090 -6.945 9.207 1.00 73.62 92 ARG A CA 1
ATOM 699 C C . ARG A 1 92 ? 15.175 -6.331 10.608 1.00 73.62 92 ARG A C 1
ATOM 701 O O . ARG A 1 92 ? 15.028 -7.056 11.593 1.00 73.62 92 ARG A O 1
ATOM 708 N N . ASP A 1 93 ? 15.294 -5.002 10.654 1.00 70.25 93 ASP A N 1
ATOM 709 C CA . ASP A 1 93 ? 15.521 -4.220 11.871 1.00 70.25 93 ASP A CA 1
ATOM 710 C C . ASP A 1 93 ? 14.292 -3.412 12.343 1.00 70.25 93 ASP A C 1
ATOM 712 O O . ASP A 1 93 ? 14.291 -2.860 13.442 1.00 70.25 93 ASP A O 1
ATOM 716 N N . LEU A 1 94 ? 13.214 -3.353 11.553 1.00 74.25 94 LEU A N 1
ATOM 717 C CA . LEU A 1 94 ? 12.017 -2.580 11.889 1.00 74.25 94 LEU A CA 1
ATOM 718 C C . LEU A 1 94 ? 11.177 -3.331 12.929 1.00 74.25 94 LEU A C 1
ATOM 720 O O . LEU A 1 94 ? 10.585 -4.371 12.633 1.00 74.25 94 LEU A O 1
ATOM 724 N N . THR A 1 95 ? 11.119 -2.814 14.154 1.00 78.19 95 THR A N 1
ATOM 725 C CA . THR A 1 95 ? 10.287 -3.341 15.246 1.00 78.19 95 THR A CA 1
ATOM 726 C C . THR A 1 95 ? 9.446 -2.223 15.851 1.00 78.19 95 THR A C 1
ATOM 728 O O . THR A 1 95 ? 9.901 -1.085 15.932 1.00 78.19 95 THR A O 1
ATOM 731 N N . GLY A 1 96 ? 8.226 -2.537 16.290 1.00 83.69 96 GLY A N 1
ATOM 732 C CA . GLY A 1 96 ? 7.401 -1.614 17.073 1.00 83.69 96 GLY A CA 1
ATOM 733 C C . GLY A 1 96 ? 6.079 -1.227 16.416 1.00 83.69 96 GLY A C 1
ATOM 734 O O . GLY A 1 96 ? 5.519 -1.986 15.626 1.00 83.69 96 GLY A O 1
ATOM 735 N N . GLN A 1 97 ? 5.555 -0.069 16.820 1.00 85.75 97 GLN A N 1
ATOM 736 C CA . GLN A 1 97 ? 4.252 0.458 16.411 1.00 85.75 97 GLN A CA 1
ATOM 737 C C . GLN A 1 97 ? 4.440 1.815 15.733 1.00 85.75 97 GLN A C 1
ATOM 739 O O . GLN A 1 97 ? 5.106 2.692 16.281 1.00 85.75 97 GLN A O 1
ATOM 744 N N . PHE A 1 98 ? 3.829 1.995 14.566 1.00 86.06 98 PHE A N 1
ATOM 745 C CA . PHE A 1 98 ? 3.978 3.187 13.739 1.00 86.06 98 PHE A CA 1
ATOM 746 C C . PHE A 1 98 ? 2.606 3.751 13.404 1.00 86.06 98 PHE A C 1
ATOM 748 O O . PHE A 1 98 ? 1.770 3.056 12.829 1.00 86.06 98 PHE A O 1
ATOM 755 N N . TYR A 1 99 ? 2.377 5.016 13.743 1.00 86.00 99 TYR A N 1
ATOM 756 C CA . TYR A 1 99 ? 1.188 5.725 13.287 1.00 86.00 99 TYR A CA 1
ATOM 757 C C . TYR A 1 99 ? 1.337 6.051 11.809 1.00 86.00 99 TYR A C 1
ATOM 759 O O . TYR A 1 99 ? 2.380 6.533 11.370 1.00 86.00 99 TYR A O 1
ATOM 767 N N . THR A 1 100 ? 0.284 5.782 11.051 1.00 85.38 100 THR A N 1
ATOM 768 C CA . THR A 1 100 ? 0.260 5.982 9.608 1.00 85.38 100 THR A CA 1
ATOM 769 C C . THR A 1 100 ? -0.821 6.986 9.254 1.00 85.38 100 THR A C 1
ATOM 771 O O . THR A 1 100 ? -1.986 6.818 9.620 1.00 85.38 100 THR A O 1
ATOM 774 N N . ASP A 1 101 ? -0.423 8.034 8.540 1.00 85.50 101 ASP A N 1
ATOM 775 C CA . ASP A 1 101 ? -1.330 9.062 8.028 1.00 85.50 101 ASP A CA 1
ATOM 776 C C . ASP A 1 101 ? -1.773 8.694 6.606 1.00 85.50 101 ASP A C 1
ATOM 778 O O . ASP A 1 101 ? -1.491 9.388 5.640 1.00 85.50 101 ASP A O 1
ATOM 782 N N . ILE A 1 102 ? -2.356 7.500 6.474 1.00 89.69 102 ILE A N 1
ATOM 783 C CA . ILE A 1 102 ? -2.743 6.893 5.186 1.00 89.69 102 ILE A CA 1
ATOM 784 C C . ILE A 1 102 ? -4.216 6.486 5.160 1.00 89.69 102 ILE A C 1
ATOM 786 O O . ILE A 1 102 ? -4.664 5.826 4.228 1.00 89.69 102 ILE A O 1
ATOM 790 N N . LEU A 1 103 ? -4.963 6.791 6.223 1.00 92.62 103 LEU A N 1
ATOM 791 C CA . LEU A 1 103 ? -6.317 6.284 6.422 1.00 92.62 103 LEU A CA 1
ATOM 792 C C . LEU A 1 103 ? -7.237 6.693 5.266 1.00 92.62 103 LEU A C 1
ATOM 794 O O . LEU A 1 103 ? -7.927 5.838 4.712 1.00 92.62 103 LEU A O 1
ATOM 798 N N . ASP A 1 104 ? -7.222 7.972 4.889 1.00 91.25 104 ASP A N 1
ATOM 799 C CA . ASP A 1 104 ? -8.050 8.486 3.795 1.00 91.25 104 ASP A CA 1
ATOM 800 C C . ASP A 1 104 ? -7.594 7.937 2.434 1.00 91.25 104 ASP A C 1
ATOM 802 O O . ASP A 1 104 ? -8.425 7.462 1.662 1.00 91.25 104 ASP A O 1
ATOM 806 N N . ASP A 1 105 ? -6.283 7.892 2.173 1.00 90.50 105 ASP A N 1
ATOM 807 C CA . ASP A 1 105 ? -5.723 7.316 0.942 1.00 90.50 105 ASP A CA 1
ATOM 808 C C . ASP A 1 105 ? -6.132 5.849 0.760 1.00 90.50 105 ASP A C 1
ATOM 810 O O . ASP A 1 105 ? -6.537 5.420 -0.323 1.00 90.50 105 ASP A O 1
ATOM 814 N N . VAL A 1 106 ? -6.061 5.068 1.838 1.00 92.38 106 VAL A N 1
ATOM 815 C CA . VAL A 1 106 ? -6.478 3.667 1.843 1.00 92.38 106 VAL A CA 1
ATOM 816 C C . VAL A 1 106 ? -7.986 3.548 1.627 1.00 92.38 106 VAL A C 1
ATOM 818 O O . VAL A 1 106 ? -8.406 2.702 0.839 1.00 92.38 106 VAL A O 1
ATOM 821 N N . GLN A 1 107 ? -8.801 4.392 2.269 1.00 91.62 107 GLN A N 1
ATOM 822 C CA . GLN A 1 107 ? -10.254 4.392 2.075 1.00 91.62 107 GLN A CA 1
ATOM 823 C C . GLN A 1 107 ? -10.619 4.648 0.608 1.00 91.62 107 GLN A C 1
ATOM 825 O O . GLN A 1 107 ? -11.412 3.899 0.044 1.00 91.62 107 GLN A O 1
ATOM 830 N N . VAL A 1 108 ? -9.975 5.620 -0.047 1.00 91.06 108 VAL A N 1
ATOM 831 C CA . VAL A 1 108 ? -10.193 5.910 -1.474 1.00 91.06 108 VAL A CA 1
ATOM 832 C C . VAL A 1 108 ? -9.925 4.681 -2.348 1.00 91.06 108 VAL A C 1
ATOM 834 O O . VAL A 1 108 ? -10.645 4.445 -3.319 1.00 91.06 108 VAL A O 1
ATOM 837 N N . LEU A 1 109 ? -8.911 3.871 -2.029 1.00 88.00 109 LEU A N 1
ATOM 838 C CA . LEU A 1 109 ? -8.647 2.633 -2.768 1.00 88.00 109 LEU A CA 1
ATOM 839 C C . LEU A 1 109 ? -9.723 1.568 -2.542 1.00 88.00 109 LEU A C 1
ATOM 841 O O . LEU A 1 109 ? -10.113 0.890 -3.496 1.00 88.00 109 LEU A O 1
ATOM 845 N N . ILE A 1 110 ? -10.207 1.431 -1.307 1.00 91.56 110 ILE A N 1
ATOM 846 C CA . ILE A 1 110 ? -11.290 0.502 -0.959 1.00 91.56 110 ILE A CA 1
ATOM 847 C C . ILE A 1 110 ? -12.572 0.897 -1.696 1.00 91.56 110 ILE A C 1
ATOM 849 O O . ILE A 1 110 ? -13.196 0.046 -2.326 1.00 91.56 110 ILE A O 1
ATOM 853 N N . ASP A 1 111 ? -12.913 2.185 -1.699 1.00 91.12 111 ASP A N 1
ATOM 854 C CA . ASP A 1 111 ? -14.106 2.718 -2.366 1.00 91.12 111 ASP A CA 1
ATOM 855 C C . ASP A 1 111 ? -14.045 2.538 -3.892 1.00 91.12 111 ASP A C 1
ATOM 857 O O . ASP A 1 111 ? -15.070 2.356 -4.547 1.00 91.12 111 ASP A O 1
ATOM 861 N N . ARG A 1 112 ? -12.835 2.511 -4.470 1.00 87.88 112 ARG A N 1
ATOM 862 C CA . ARG A 1 112 ? -12.588 2.157 -5.882 1.00 87.88 112 ARG A CA 1
ATOM 863 C C . ARG A 1 112 ? -12.673 0.652 -6.169 1.00 87.88 112 ARG A C 1
ATOM 865 O O . ARG A 1 112 ? -12.453 0.243 -7.307 1.00 87.88 112 ARG A O 1
ATOM 872 N N . GLY A 1 113 ? -12.963 -0.178 -5.168 1.00 85.75 113 GLY A N 1
ATOM 873 C CA . GLY A 1 113 ? -13.131 -1.624 -5.317 1.00 85.75 113 GLY A CA 1
ATOM 874 C C . GLY A 1 113 ? -11.829 -2.429 -5.285 1.00 85.75 113 GLY A C 1
ATOM 875 O O . GLY A 1 113 ? -11.816 -3.582 -5.720 1.00 85.75 113 GLY A O 1
ATOM 876 N N . GLN A 1 114 ? -10.720 -1.870 -4.784 1.00 86.25 114 GLN A N 1
ATOM 877 C CA . GLN A 1 114 ? -9.488 -2.646 -4.616 1.00 86.25 114 GLN A CA 1
ATOM 878 C C . GLN A 1 114 ? -9.701 -3.758 -3.583 1.00 86.25 114 GLN A C 1
ATOM 880 O O . GLN A 1 114 ? -9.994 -3.494 -2.424 1.00 86.25 114 GLN A O 1
ATOM 885 N N . GLY A 1 115 ? -9.496 -5.016 -3.986 1.00 86.81 115 GLY A N 1
ATOM 886 C CA . GLY A 1 115 ? -9.609 -6.170 -3.080 1.00 86.81 115 GLY A CA 1
ATOM 887 C C . GLY A 1 115 ? -8.434 -6.334 -2.105 1.00 86.81 115 GLY A C 1
ATOM 888 O O . GLY A 1 115 ? -8.532 -7.091 -1.140 1.00 86.81 115 GLY A O 1
ATOM 889 N N . ALA A 1 116 ? -7.323 -5.633 -2.338 1.00 89.88 116 ALA A N 1
ATOM 890 C CA . ALA A 1 116 ? -6.155 -5.664 -1.469 1.00 89.88 116 ALA A CA 1
ATOM 891 C C . ALA A 1 116 ? -5.510 -4.282 -1.364 1.00 89.88 116 ALA A C 1
ATOM 893 O O . ALA A 1 116 ? -5.408 -3.564 -2.358 1.00 89.88 116 ALA A O 1
ATOM 894 N N . ILE A 1 117 ? -5.029 -3.955 -0.167 1.00 91.62 117 ILE A N 1
ATOM 895 C CA . ILE A 1 117 ? -4.289 -2.729 0.129 1.00 91.62 117 ILE A CA 1
ATOM 896 C C . ILE A 1 117 ? -2.813 -3.062 0.193 1.00 91.62 117 ILE A C 1
ATOM 898 O O . ILE A 1 117 ? -2.413 -4.014 0.862 1.00 91.62 117 ILE A O 1
ATOM 902 N N . ARG A 1 118 ? -2.003 -2.290 -0.525 1.00 90.12 118 ARG A N 1
ATOM 903 C CA . ARG A 1 118 ? -0.566 -2.512 -0.624 1.00 90.12 118 ARG A CA 1
ATOM 904 C C . ARG A 1 118 ? 0.156 -1.342 0.014 1.00 90.12 118 ARG A C 1
ATOM 906 O O . ARG A 1 118 ? -0.061 -0.209 -0.398 1.00 90.12 118 ARG A O 1
ATOM 913 N N . LEU A 1 119 ? 0.985 -1.606 1.015 1.00 88.44 119 LEU A N 1
ATOM 914 C CA . LEU A 1 119 ? 1.797 -0.590 1.676 1.00 88.44 119 LEU A CA 1
ATOM 915 C C . LEU A 1 119 ? 3.272 -0.876 1.439 1.00 88.44 119 LEU A C 1
ATOM 917 O O . LEU A 1 119 ? 3.712 -2.014 1.572 1.00 88.44 119 LEU A O 1
ATOM 921 N N . ALA A 1 120 ? 4.038 0.155 1.118 1.00 83.31 120 ALA A N 1
ATOM 922 C CA . ALA A 1 120 ? 5.483 0.067 1.001 1.00 83.31 120 ALA A CA 1
ATOM 923 C C . ALA A 1 120 ? 6.146 0.755 2.192 1.00 83.31 120 ALA A C 1
ATOM 925 O O . ALA A 1 120 ? 5.685 1.805 2.644 1.00 83.31 120 ALA A O 1
ATOM 926 N N . THR A 1 121 ? 7.238 0.171 2.681 1.00 76.25 121 THR A N 1
ATOM 927 C CA . THR A 1 121 ? 8.092 0.812 3.685 1.00 76.25 121 THR A CA 1
ATOM 928 C C . THR A 1 121 ? 9.374 1.309 3.039 1.00 76.25 121 THR A C 1
ATOM 930 O O . THR A 1 121 ? 10.158 0.509 2.520 1.00 76.25 121 THR A O 1
ATOM 933 N N . ASP A 1 122 ? 9.597 2.614 3.115 1.00 69.56 122 ASP A N 1
ATOM 934 C CA . ASP A 1 122 ? 10.806 3.292 2.654 1.00 69.56 122 ASP A CA 1
ATOM 935 C C . ASP A 1 122 ? 11.552 3.853 3.870 1.00 69.56 122 ASP A C 1
ATOM 937 O O . ASP A 1 122 ? 11.411 5.020 4.250 1.00 69.56 122 ASP A O 1
ATOM 941 N N . GLY A 1 123 ? 12.244 2.949 4.571 1.00 68.56 123 GLY A N 1
ATOM 942 C CA . GLY A 1 123 ? 12.951 3.223 5.821 1.00 68.56 123 GLY A CA 1
ATOM 943 C C . GLY A 1 123 ? 12.009 3.641 6.950 1.00 68.56 123 GLY A C 1
ATOM 944 O O . GLY A 1 123 ? 11.573 2.810 7.737 1.00 68.56 123 GLY A O 1
ATOM 945 N N . HIS A 1 124 ? 11.704 4.935 7.017 1.00 63.78 124 HIS A N 1
ATOM 946 C CA . HIS A 1 124 ? 10.923 5.560 8.090 1.00 63.78 124 HIS A CA 1
ATOM 947 C C . HIS A 1 124 ? 9.526 5.995 7.635 1.00 63.78 124 HIS A C 1
ATOM 949 O O . HIS A 1 124 ? 8.726 6.434 8.458 1.00 63.78 124 HIS A O 1
ATOM 955 N N . SER A 1 125 ? 9.227 5.891 6.335 1.00 70.12 125 SER A N 1
ATOM 956 C CA . SER A 1 125 ? 7.924 6.255 5.781 1.00 70.12 125 SER A CA 1
ATOM 957 C C . SER A 1 125 ? 7.148 5.025 5.322 1.00 70.12 125 SER A C 1
ATOM 959 O O . SER A 1 125 ? 7.721 4.058 4.814 1.00 70.12 125 SER A O 1
ATOM 961 N N . ILE A 1 126 ? 5.832 5.070 5.516 1.00 79.31 126 ILE A N 1
ATOM 962 C CA . ILE A 1 126 ? 4.884 4.083 5.002 1.00 79.31 126 ILE A CA 1
ATOM 963 C C . ILE A 1 126 ? 4.045 4.791 3.948 1.00 79.31 126 ILE A C 1
ATOM 965 O O . ILE A 1 126 ? 3.489 5.853 4.219 1.00 79.31 126 ILE A O 1
ATOM 969 N N . ARG A 1 127 ? 3.972 4.215 2.750 1.00 83.44 127 ARG A N 1
ATOM 970 C CA . ARG A 1 127 ? 3.248 4.791 1.611 1.00 83.44 127 ARG A CA 1
ATOM 971 C C . ARG A 1 127 ? 2.240 3.797 1.060 1.00 83.44 127 ARG A C 1
ATOM 973 O O . ARG A 1 127 ? 2.482 2.590 1.090 1.00 83.44 127 ARG A O 1
ATOM 980 N N . VAL A 1 128 ? 1.132 4.307 0.533 1.00 84.00 128 VAL A N 1
ATOM 981 C CA . VAL A 1 128 ? 0.110 3.500 -0.139 1.00 84.00 128 VAL A CA 1
ATOM 982 C C . VAL A 1 128 ? 0.521 3.260 -1.588 1.00 84.00 128 VAL A C 1
ATOM 984 O O . VAL A 1 128 ? 0.758 4.193 -2.349 1.00 84.00 128 VAL A O 1
ATOM 987 N N . PHE A 1 129 ? 0.596 1.992 -1.974 1.00 82.94 129 PHE A N 1
ATOM 988 C CA . PHE A 1 129 ? 1.006 1.566 -3.302 1.00 82.94 129 PHE A CA 1
ATOM 989 C C . PHE A 1 129 ? -0.230 1.305 -4.170 1.00 82.94 129 PHE A C 1
ATOM 991 O O . PHE A 1 129 ? -0.920 0.297 -4.009 1.00 82.94 129 PHE A O 1
ATOM 998 N N . VAL A 1 130 ? -0.530 2.240 -5.072 1.00 77.19 130 VAL A N 1
ATOM 999 C CA . VAL A 1 130 ? -1.801 2.265 -5.816 1.00 77.19 130 VAL A CA 1
ATOM 1000 C C . VAL A 1 130 ? -1.806 1.319 -7.019 1.00 77.19 130 VAL A C 1
ATOM 1002 O O . VAL A 1 130 ? -2.802 0.640 -7.255 1.00 77.19 130 VAL A O 1
ATOM 1005 N N . ARG A 1 131 ? -0.706 1.268 -7.778 1.00 77.50 131 ARG A N 1
ATOM 1006 C CA . ARG A 1 131 ? -0.629 0.561 -9.067 1.00 77.50 131 ARG A CA 1
ATOM 1007 C C . ARG A 1 131 ? 0.023 -0.817 -8.928 1.00 77.50 131 ARG A C 1
ATOM 1009 O O . ARG A 1 131 ? 0.906 -1.019 -8.098 1.00 77.50 131 ARG A O 1
ATOM 1016 N N . ARG A 1 132 ? -0.402 -1.792 -9.720 1.00 80.19 132 ARG A N 1
ATOM 1017 C CA . ARG A 1 132 ? 0.175 -3.143 -9.848 1.00 80.19 132 ARG A CA 1
ATOM 1018 C C . ARG A 1 132 ? 1.018 -3.233 -11.106 1.00 80.19 132 ARG A C 1
ATOM 1020 O O . ARG A 1 132 ? 0.828 -2.448 -12.026 1.00 80.19 132 ARG A O 1
ATOM 1027 N N . ALA A 1 133 ? 1.910 -4.220 -11.178 1.00 82.81 133 ALA A N 1
ATOM 1028 C CA . ALA A 1 133 ? 2.647 -4.464 -12.419 1.00 82.81 133 ALA A CA 1
ATOM 1029 C C . ALA A 1 133 ? 1.698 -4.727 -13.601 1.00 82.81 133 ALA A C 1
ATOM 1031 O O . A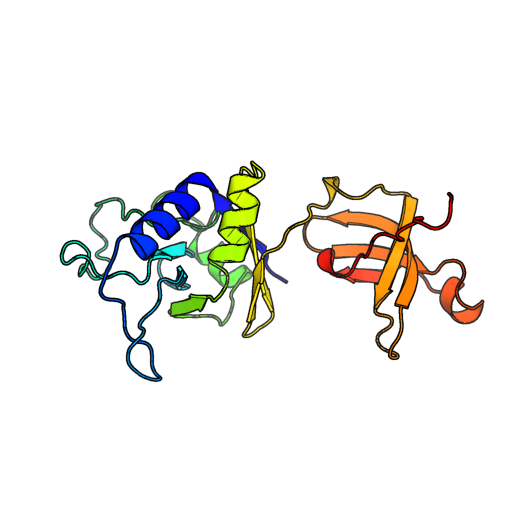LA A 1 133 ? 1.935 -4.241 -14.700 1.00 82.81 133 ALA A O 1
ATOM 1032 N N . SER A 1 134 ? 0.581 -5.416 -13.339 1.00 83.38 134 SER A N 1
ATOM 1033 C CA . SER A 1 134 ? -0.483 -5.684 -14.314 1.00 83.38 134 SER A CA 1
ATOM 1034 C C . SER A 1 134 ? -1.185 -4.438 -14.851 1.00 83.38 134 SER A C 1
ATOM 1036 O O . SER A 1 134 ? -1.869 -4.533 -15.864 1.00 83.38 134 SER A O 1
ATOM 1038 N N . ASP A 1 135 ? -1.056 -3.300 -14.170 1.00 83.94 135 ASP A N 1
ATOM 1039 C CA . ASP A 1 135 ? -1.692 -2.050 -14.587 1.00 83.94 135 ASP A CA 1
ATOM 1040 C C . ASP A 1 135 ? -0.855 -1.326 -15.655 1.00 83.94 135 ASP A C 1
ATOM 1042 O O . ASP A 1 135 ? -1.319 -0.352 -16.240 1.00 83.94 135 ASP A O 1
ATOM 1046 N N . TYR A 1 136 ? 0.368 -1.798 -15.923 1.00 86.00 136 TYR A N 1
ATOM 1047 C CA . TYR A 1 136 ? 1.268 -1.225 -16.915 1.00 86.00 136 TYR A CA 1
ATOM 1048 C C . TYR A 1 136 ? 1.371 -2.105 -18.161 1.00 86.00 136 TYR A C 1
ATOM 1050 O O . TYR A 1 136 ? 1.499 -3.328 -18.099 1.00 86.00 136 TYR A O 1
ATOM 1058 N N . LEU A 1 137 ? 1.391 -1.455 -19.322 1.00 91.44 137 LEU A N 1
ATOM 1059 C CA . LEU A 1 137 ? 1.660 -2.089 -20.605 1.00 91.44 137 LEU A CA 1
ATOM 1060 C C . LEU A 1 137 ? 3.171 -2.268 -20.815 1.00 91.44 137 LEU A C 1
ATOM 1062 O O . LEU A 1 137 ? 3.897 -1.277 -20.952 1.00 91.44 137 LEU A O 1
ATOM 1066 N N . ILE A 1 138 ? 3.635 -3.520 -20.896 1.00 93.81 138 ILE A N 1
ATOM 1067 C CA . ILE A 1 138 ? 4.999 -3.851 -21.336 1.00 93.81 138 ILE A CA 1
ATOM 1068 C C . ILE A 1 138 ? 5.197 -3.391 -22.786 1.00 93.81 138 ILE A C 1
ATOM 1070 O O . ILE A 1 138 ? 4.344 -3.611 -23.642 1.00 93.81 138 ILE A O 1
ATOM 1074 N N . GLY A 1 139 ? 6.322 -2.734 -23.057 1.00 93.44 139 GLY A N 1
ATOM 1075 C CA . GLY A 1 139 ? 6.607 -2.037 -24.310 1.00 93.44 139 GLY A CA 1
ATOM 1076 C C . GLY A 1 139 ? 6.042 -0.614 -24.373 1.00 93.44 139 GLY A C 1
ATOM 1077 O O . GLY A 1 139 ? 6.408 0.132 -25.278 1.00 93.44 139 GLY A O 1
ATOM 1078 N N . GLY A 1 140 ? 5.196 -0.218 -23.415 1.00 92.94 140 GLY A N 1
ATOM 1079 C CA . GLY A 1 140 ? 4.670 1.141 -23.308 1.00 92.94 140 GLY A CA 1
ATOM 1080 C C . GLY A 1 140 ? 5.741 2.163 -22.926 1.00 92.94 140 GLY A C 1
ATOM 1081 O O . GLY A 1 140 ? 6.776 1.818 -22.344 1.00 92.94 140 GLY A O 1
ATOM 1082 N N . THR A 1 141 ? 5.477 3.426 -23.253 1.00 95.19 141 THR A N 1
ATOM 1083 C CA . THR A 1 141 ? 6.352 4.555 -22.927 1.00 95.19 141 THR A CA 1
ATOM 1084 C C . THR A 1 141 ? 5.848 5.283 -21.685 1.00 95.19 141 THR A C 1
ATOM 1086 O O . THR A 1 141 ? 4.669 5.609 -21.588 1.00 95.19 141 THR A O 1
ATOM 1089 N N . TYR A 1 142 ? 6.756 5.549 -20.753 1.00 94.19 142 TYR A N 1
ATOM 1090 C CA . TYR A 1 142 ? 6.480 6.186 -19.466 1.00 94.19 142 TYR A CA 1
ATOM 1091 C C . TYR A 1 142 ? 7.551 7.229 -19.156 1.00 94.19 142 TYR A C 1
ATOM 1093 O O . TYR A 1 142 ? 8.599 7.266 -19.803 1.00 94.19 142 TYR A O 1
ATOM 1101 N N . GLU A 1 143 ? 7.308 8.046 -18.139 1.00 94.75 143 GLU A N 1
ATOM 1102 C CA . GLU A 1 143 ? 8.313 8.924 -17.549 1.00 94.75 143 GLU A CA 1
ATOM 1103 C C . GLU A 1 143 ? 8.773 8.409 -16.186 1.00 94.75 143 GLU A C 1
ATOM 1105 O O . GLU A 1 143 ? 7.988 7.861 -15.414 1.00 94.75 143 GLU A O 1
ATOM 1110 N N . VAL A 1 144 ? 10.057 8.597 -15.880 1.00 92.19 144 VAL A N 1
ATOM 1111 C CA . VAL A 1 144 ? 10.651 8.289 -14.571 1.00 92.19 144 VAL A CA 1
ATOM 1112 C C . VAL A 1 144 ? 11.513 9.456 -14.096 1.00 92.19 144 VAL A C 1
ATOM 1114 O O . VAL A 1 144 ? 12.188 10.069 -14.920 1.00 92.19 144 VAL A O 1
ATOM 1117 N N . PRO A 1 145 ? 11.560 9.788 -12.795 1.00 90.12 145 PRO A N 1
ATOM 1118 C CA . PRO A 1 145 ? 12.482 10.801 -12.285 1.00 90.12 145 PRO A CA 1
ATOM 1119 C C . PRO A 1 145 ? 13.943 10.434 -12.591 1.00 90.12 145 PRO A C 1
ATOM 1121 O O . PRO A 1 145 ? 14.394 9.337 -12.269 1.00 90.12 145 PRO A O 1
ATOM 1124 N N . SER A 1 146 ? 14.700 11.356 -13.188 1.00 82.69 146 SER A N 1
ATOM 1125 C CA . SER A 1 146 ? 16.071 11.111 -13.667 1.00 82.69 146 SER A CA 1
ATOM 1126 C C . SER A 1 146 ? 17.144 11.178 -12.575 1.00 82.69 146 SER A C 1
ATOM 1128 O O . SER A 1 146 ? 18.313 10.909 -12.837 1.00 82.69 146 SER A O 1
ATOM 1130 N N . GLY A 1 147 ? 16.789 11.613 -11.361 1.00 77.75 147 GLY A N 1
ATOM 1131 C CA . GLY A 1 147 ? 17.750 11.939 -10.299 1.00 77.75 147 GLY A CA 1
ATOM 1132 C C . GLY A 1 147 ? 18.565 13.219 -10.553 1.00 77.75 147 GLY A C 1
ATOM 1133 O O . GLY A 1 147 ? 19.242 13.691 -9.646 1.00 77.75 147 GLY A O 1
ATOM 1134 N N . LEU A 1 148 ? 18.453 13.820 -11.745 1.00 82.50 148 LEU A N 1
ATOM 1135 C CA . LEU A 1 148 ? 19.136 15.052 -12.165 1.00 82.50 148 LEU A CA 1
ATOM 1136 C C . LEU A 1 148 ? 18.218 16.289 -12.134 1.00 82.50 148 LEU A C 1
ATOM 1138 O O . LEU A 1 148 ? 18.557 17.330 -12.687 1.00 82.50 148 LEU A O 1
ATOM 1142 N N . GLY A 1 149 ? 17.043 16.180 -11.506 1.00 79.19 149 GLY A N 1
ATOM 1143 C CA . GLY A 1 149 ? 16.06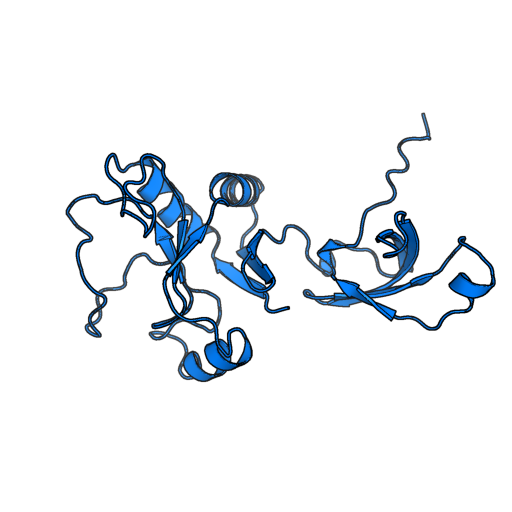3 17.270 -11.426 1.00 79.19 149 GLY A CA 1
ATOM 1144 C C . GLY A 1 149 ? 15.065 17.338 -12.590 1.00 79.19 149 GLY A C 1
ATOM 1145 O O . GLY A 1 149 ? 14.458 18.383 -12.793 1.00 79.19 149 GLY A O 1
ATOM 1146 N N . GLY A 1 150 ? 14.869 16.244 -13.333 1.00 86.56 150 GLY A N 1
ATOM 1147 C CA . GLY A 1 150 ? 13.860 16.134 -14.394 1.00 86.56 150 GLY A CA 1
ATOM 1148 C C . GLY A 1 150 ? 13.306 14.714 -14.524 1.00 86.56 150 GLY A C 1
ATOM 1149 O O . GLY A 1 150 ? 13.474 13.894 -13.617 1.00 86.56 150 GLY A O 1
ATOM 1150 N N . THR A 1 151 ? 12.665 14.414 -15.653 1.00 91.88 151 THR A N 1
ATOM 1151 C CA . THR A 1 151 ? 12.192 13.067 -15.996 1.00 91.88 151 THR A CA 1
ATOM 1152 C C . THR A 1 151 ? 12.932 12.522 -17.214 1.00 91.88 151 THR A C 1
ATOM 1154 O O . THR A 1 151 ? 13.396 13.278 -18.066 1.00 91.88 151 THR A O 1
ATOM 1157 N N . PHE A 1 152 ? 13.083 11.202 -17.273 1.00 93.12 152 PHE A N 1
ATOM 1158 C CA . PHE A 1 152 ? 13.483 10.482 -18.472 1.00 93.12 152 PHE A CA 1
ATOM 1159 C C . PHE A 1 152 ? 12.288 9.760 -19.057 1.00 93.12 152 PHE A C 1
ATOM 1161 O O . PHE A 1 152 ? 11.524 9.114 -18.336 1.00 93.12 152 PHE A O 1
ATOM 1168 N N . ARG A 1 153 ? 12.173 9.834 -20.379 1.00 94.94 153 ARG A N 1
ATOM 1169 C CA . ARG A 1 153 ? 11.259 9.003 -21.144 1.00 94.94 153 ARG A CA 1
ATOM 1170 C C . ARG A 1 153 ? 11.868 7.615 -21.294 1.00 94.94 153 ARG A C 1
ATOM 1172 O O . ARG A 1 153 ? 13.026 7.461 -21.684 1.00 94.94 153 ARG A O 1
ATOM 1179 N N . VAL A 1 154 ? 11.090 6.594 -20.964 1.00 95.75 154 VAL A N 1
ATOM 1180 C CA . VAL A 1 154 ? 11.550 5.208 -20.946 1.00 95.75 154 VAL A CA 1
ATOM 1181 C C . VAL A 1 154 ? 10.531 4.269 -21.570 1.00 95.75 154 VAL A C 1
ATOM 1183 O O . VAL A 1 154 ? 9.327 4.499 -21.506 1.00 95.75 154 VAL A O 1
ATOM 1186 N N . ILE A 1 155 ? 11.017 3.172 -22.138 1.00 95.62 155 ILE A N 1
ATOM 1187 C CA . ILE A 1 155 ? 10.208 2.029 -22.551 1.00 95.62 155 ILE A CA 1
ATOM 1188 C C . ILE A 1 155 ? 10.234 0.997 -21.429 1.00 95.62 155 ILE A C 1
ATOM 1190 O O . ILE A 1 155 ? 11.307 0.555 -21.005 1.00 95.62 155 ILE A O 1
ATOM 1194 N N . LEU A 1 156 ? 9.055 0.572 -20.984 1.00 95.69 156 LEU A N 1
ATOM 1195 C CA . LEU A 1 156 ? 8.923 -0.514 -20.021 1.00 95.69 156 LEU A CA 1
ATOM 1196 C C . LEU A 1 156 ? 9.274 -1.850 -20.685 1.00 95.69 156 LEU A C 1
ATOM 1198 O O . LEU A 1 156 ? 8.643 -2.242 -21.662 1.00 95.69 156 LEU A O 1
ATOM 1202 N N . LYS A 1 157 ? 10.275 -2.563 -20.172 1.00 96.50 157 LYS A N 1
ATOM 1203 C CA . LYS A 1 157 ? 10.701 -3.873 -20.695 1.00 96.50 157 LYS A CA 1
ATOM 1204 C C . LYS A 1 157 ? 10.108 -5.034 -19.920 1.00 96.50 157 LYS A C 1
ATOM 1206 O O . LYS A 1 157 ? 9.782 -6.052 -20.515 1.00 96.50 157 LYS A O 1
ATOM 1211 N N . ASP A 1 158 ? 9.994 -4.869 -18.611 1.00 95.06 158 ASP A N 1
ATOM 1212 C CA . ASP A 1 158 ? 9.422 -5.859 -17.707 1.00 95.06 158 ASP A CA 1
ATOM 1213 C C . ASP A 1 158 ? 8.969 -5.165 -16.418 1.00 95.06 158 ASP A C 1
ATOM 1215 O O . ASP A 1 158 ? 9.483 -4.098 -16.072 1.00 95.06 158 ASP A O 1
ATOM 1219 N N . ALA A 1 159 ? 8.029 -5.755 -15.692 1.00 92.81 159 ALA A N 1
ATOM 1220 C CA . ALA A 1 159 ? 7.561 -5.234 -14.417 1.00 92.81 159 ALA A CA 1
ATOM 1221 C C . ALA A 1 159 ? 7.185 -6.366 -13.467 1.00 92.81 159 ALA A C 1
ATOM 1223 O O . ALA A 1 159 ? 6.492 -7.314 -13.826 1.00 92.81 159 ALA A O 1
ATOM 1224 N N . CYS A 1 160 ? 7.573 -6.210 -12.208 1.00 88.12 160 CYS A N 1
ATOM 1225 C CA . CYS A 1 160 ? 6.982 -6.950 -11.108 1.00 88.12 160 CYS A CA 1
ATOM 1226 C C . CYS A 1 160 ? 6.383 -5.963 -10.112 1.00 88.12 160 CYS A C 1
ATOM 1228 O O . CYS A 1 160 ? 6.588 -4.755 -10.203 1.00 88.12 160 CYS A O 1
ATOM 1230 N N . ASP A 1 161 ? 5.669 -6.475 -9.117 1.00 82.56 161 ASP A N 1
ATOM 1231 C CA . ASP A 1 161 ? 4.935 -5.648 -8.162 1.00 82.56 161 ASP A CA 1
ATOM 1232 C C . ASP A 1 161 ? 5.805 -4.666 -7.356 1.00 82.56 161 ASP A C 1
ATOM 1234 O O . ASP A 1 161 ? 5.252 -3.782 -6.710 1.00 82.56 161 ASP A O 1
ATOM 1238 N N . THR A 1 162 ? 7.136 -4.782 -7.396 1.00 79.56 162 THR A N 1
ATOM 1239 C CA . THR A 1 162 ? 8.068 -3.923 -6.639 1.00 79.56 162 THR A CA 1
ATOM 1240 C C . THR A 1 162 ? 8.932 -3.003 -7.498 1.00 79.56 162 THR A C 1
ATOM 1242 O O . THR A 1 162 ? 9.334 -1.939 -7.026 1.00 79.56 162 THR A O 1
ATOM 1245 N N . PHE A 1 163 ? 9.246 -3.389 -8.733 1.00 87.62 163 PHE A N 1
ATOM 1246 C CA . PHE A 1 163 ? 10.118 -2.622 -9.616 1.00 87.62 163 PHE A CA 1
ATOM 1247 C C . PHE A 1 163 ? 9.761 -2.864 -11.079 1.00 87.62 163 PHE A C 1
ATOM 1249 O O . PHE A 1 163 ? 9.229 -3.911 -11.447 1.00 87.62 163 PHE A O 1
ATOM 1256 N N . ALA A 1 164 ? 10.130 -1.900 -11.908 1.00 92.69 164 ALA A N 1
ATOM 1257 C CA . ALA A 1 164 ? 10.099 -1.996 -13.353 1.00 92.69 164 ALA A CA 1
ATOM 1258 C C . ALA A 1 164 ? 11.525 -2.066 -13.906 1.00 92.69 164 ALA A C 1
ATOM 1260 O O . ALA A 1 164 ? 12.449 -1.461 -13.358 1.00 92.69 164 ALA A O 1
ATOM 1261 N N . ILE A 1 165 ? 11.705 -2.816 -14.989 1.00 95.88 165 ILE A N 1
ATOM 1262 C CA . ILE A 1 165 ? 12.901 -2.776 -15.827 1.00 95.88 165 ILE A CA 1
ATOM 1263 C C . ILE A 1 165 ? 12.576 -1.873 -17.004 1.00 95.88 165 ILE A C 1
ATOM 1265 O O . ILE A 1 165 ? 11.661 -2.155 -17.778 1.00 95.88 165 ILE A O 1
ATOM 1269 N N . VAL A 1 166 ? 13.325 -0.789 -17.138 1.00 95.81 166 VAL A N 1
ATOM 1270 C CA . VAL A 1 166 ? 13.073 0.257 -18.124 1.00 95.81 166 VAL A CA 1
ATOM 1271 C C . VAL A 1 166 ? 14.309 0.498 -18.975 1.00 95.81 166 VAL A C 1
ATOM 1273 O O . VAL A 1 166 ? 15.429 0.250 -18.538 1.00 95.81 166 VAL A O 1
ATOM 1276 N N . GLN A 1 167 ? 14.109 0.975 -20.197 1.00 95.81 167 GLN A N 1
ATOM 1277 C CA . GLN A 1 167 ? 15.185 1.425 -21.075 1.00 95.81 167 GLN A CA 1
ATOM 1278 C C . GLN A 1 167 ? 14.905 2.858 -21.515 1.00 95.81 167 GLN A C 1
ATOM 1280 O O . GLN A 1 167 ? 13.790 3.142 -21.946 1.00 95.81 167 GLN A O 1
ATOM 1285 N N . ASN A 1 168 ? 15.904 3.734 -21.429 1.00 94.19 168 ASN A N 1
ATOM 1286 C CA . ASN A 1 168 ? 15.798 5.104 -21.924 1.00 94.19 168 ASN A CA 1
ATOM 1287 C C . ASN A 1 168 ? 15.428 5.135 -23.411 1.00 94.19 168 ASN A C 1
ATOM 1289 O O . ASN A 1 168 ? 15.846 4.278 -24.192 1.00 94.19 168 ASN A O 1
ATOM 1293 N N . CYS A 1 169 ? 14.588 6.098 -23.779 1.00 92.38 169 CYS A N 1
ATOM 1294 C CA . CYS A 1 169 ? 14.128 6.300 -25.143 1.00 92.38 169 CYS A CA 1
ATOM 1295 C C . CYS A 1 169 ? 13.747 7.763 -25.375 1.00 92.38 169 CYS A C 1
ATOM 1297 O O . CYS A 1 169 ? 12.887 8.299 -24.679 1.00 92.38 169 CYS A O 1
ATOM 1299 N N . GLY A 1 170 ? 14.307 8.378 -26.416 1.00 89.06 170 GLY A N 1
ATOM 1300 C CA . GLY A 1 170 ? 13.941 9.727 -26.834 1.00 89.06 170 GLY A CA 1
ATOM 1301 C C . GLY A 1 170 ? 14.451 10.810 -25.885 1.00 89.06 170 GLY A C 1
ATOM 1302 O O . GLY A 1 170 ? 13.816 11.859 -25.787 1.00 89.06 170 GLY A O 1
ATOM 1303 N N . ASN A 1 171 ? 15.556 10.548 -25.178 1.00 87.75 171 ASN A N 1
ATOM 1304 C CA . ASN A 1 171 ? 16.232 11.521 -24.321 1.00 87.75 171 ASN A CA 1
ATOM 1305 C C . ASN A 1 171 ? 17.440 12.107 -25.077 1.00 87.75 171 ASN A C 1
ATOM 1307 O O . ASN A 1 171 ? 17.257 12.811 -26.067 1.00 87.75 171 ASN A O 1
ATOM 1311 N N . CYS A 1 172 ? 18.672 11.820 -24.643 1.00 87.88 172 CYS A N 1
ATOM 1312 C CA . CYS A 1 172 ? 19.881 12.067 -25.431 1.00 87.88 172 CYS A CA 1
ATOM 1313 C C . CYS A 1 172 ? 20.549 10.741 -25.815 1.00 87.88 172 CYS A C 1
ATOM 1315 O O . CYS A 1 172 ? 20.329 9.729 -25.151 1.00 87.88 172 CYS A O 1
ATOM 1317 N N . GLU A 1 173 ? 21.386 10.763 -26.855 1.00 86.25 173 GLU A N 1
ATOM 1318 C CA . GLU A 1 173 ? 22.053 9.570 -27.396 1.00 86.25 173 GLU A CA 1
ATOM 1319 C C . GLU A 1 173 ? 22.816 8.782 -26.319 1.00 86.25 173 GLU A C 1
ATOM 1321 O O . GLU A 1 173 ? 22.637 7.570 -26.204 1.00 86.25 173 GLU A O 1
ATOM 1326 N N . ASP A 1 174 ? 23.577 9.472 -25.465 1.00 86.75 174 ASP A N 1
ATOM 1327 C CA . ASP A 1 174 ? 24.347 8.839 -24.389 1.00 86.75 174 ASP A CA 1
ATOM 1328 C C . ASP A 1 174 ? 23.451 8.136 -23.355 1.00 86.75 174 ASP A C 1
ATOM 1330 O O . ASP A 1 174 ? 23.794 7.062 -22.856 1.00 86.75 174 ASP A O 1
ATOM 1334 N N . PHE A 1 175 ? 22.287 8.716 -23.035 1.00 86.81 175 PHE A N 1
ATOM 1335 C CA . PHE A 1 175 ? 21.338 8.118 -22.095 1.00 86.81 175 PHE A CA 1
ATOM 1336 C C . PHE A 1 175 ? 20.529 6.991 -22.736 1.00 86.81 175 PHE A C 1
ATOM 1338 O O . PHE A 1 175 ? 20.293 5.977 -22.080 1.00 86.81 175 PHE A O 1
ATOM 1345 N N . ASP A 1 176 ? 20.123 7.136 -23.995 1.00 89.81 176 ASP A N 1
ATOM 1346 C CA . ASP A 1 176 ? 19.343 6.133 -24.727 1.00 89.81 176 ASP A CA 1
ATOM 1347 C C . ASP A 1 176 ? 20.184 4.889 -25.070 1.00 89.81 176 ASP A C 1
ATOM 1349 O O . ASP A 1 176 ? 19.651 3.780 -25.152 1.00 89.81 176 ASP A O 1
ATOM 1353 N N . ALA A 1 177 ? 21.507 5.041 -25.189 1.00 89.44 177 ALA A N 1
ATOM 1354 C CA . ALA A 1 177 ? 22.448 3.932 -25.350 1.00 89.44 177 ALA A CA 1
ATOM 1355 C C . ALA A 1 177 ? 22.665 3.108 -24.063 1.00 89.44 177 ALA A C 1
ATOM 1357 O O . ALA A 1 177 ? 23.289 2.042 -24.109 1.00 89.44 177 ALA A O 1
ATOM 1358 N N . MET A 1 178 ? 22.167 3.566 -22.907 1.00 90.75 178 MET A N 1
ATOM 1359 C CA . MET A 1 178 ? 22.313 2.832 -21.651 1.00 90.75 178 MET A CA 1
ATOM 1360 C C . MET A 1 178 ? 21.544 1.506 -21.673 1.00 90.75 178 MET A C 1
ATOM 1362 O O . MET A 1 178 ? 20.448 1.376 -22.224 1.00 90.75 178 MET A O 1
ATOM 1366 N N . GLN A 1 179 ? 22.125 0.505 -21.010 1.00 93.00 179 GLN A N 1
ATOM 1367 C CA . GLN A 1 179 ? 21.466 -0.780 -20.791 1.00 93.00 179 GLN A CA 1
ATOM 1368 C C . GLN A 1 179 ? 20.191 -0.603 -19.948 1.00 93.00 179 GLN A C 1
ATOM 1370 O O . GLN A 1 179 ? 20.134 0.309 -19.116 1.00 93.00 179 GLN A O 1
ATOM 1375 N N . PRO A 1 180 ? 19.186 -1.484 -20.107 1.00 95.25 180 PRO A N 1
ATOM 1376 C CA . PRO A 1 180 ? 17.996 -1.451 -19.272 1.00 95.25 180 PRO A CA 1
ATOM 1377 C C . PRO A 1 180 ? 18.344 -1.493 -17.781 1.00 95.25 180 PRO A C 1
ATOM 1379 O O . PRO A 1 180 ? 19.209 -2.258 -17.349 1.00 95.25 180 PRO A O 1
ATOM 1382 N N . TYR A 1 181 ? 17.646 -0.691 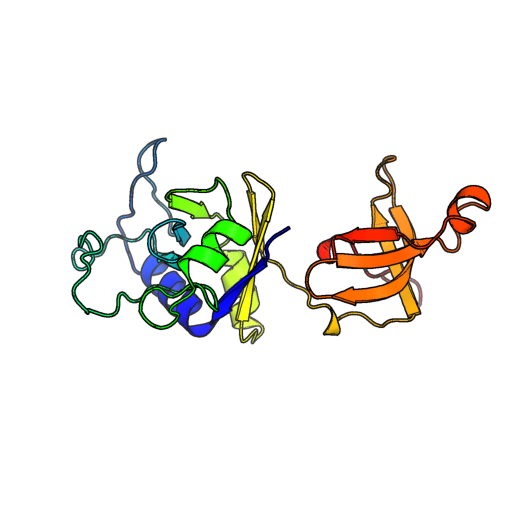-16.986 1.00 94.00 181 TYR A N 1
ATOM 1383 C CA . TYR A 1 181 ? 17.908 -0.531 -15.560 1.00 94.00 181 TYR A CA 1
ATOM 1384 C C . TYR A 1 181 ? 16.620 -0.620 -14.742 1.00 94.00 181 TYR A C 1
ATOM 1386 O O . TYR A 1 181 ? 15.508 -0.572 -15.267 1.00 94.00 181 TYR A O 1
ATOM 1394 N N . ARG A 1 182 ? 16.774 -0.823 -13.430 1.00 93.31 182 ARG A N 1
ATOM 1395 C CA . ARG A 1 182 ? 15.646 -0.976 -12.505 1.00 93.31 182 ARG A CA 1
ATOM 1396 C C . ARG A 1 182 ? 15.224 0.370 -11.937 1.00 93.31 182 ARG A C 1
ATOM 1398 O O . ARG A 1 182 ? 16.068 1.124 -11.460 1.00 93.31 182 ARG A O 1
ATOM 1405 N N . VAL A 1 183 ? 13.919 0.601 -11.896 1.00 90.38 183 VAL A N 1
ATOM 1406 C CA . VAL A 1 183 ? 13.290 1.726 -11.192 1.00 90.38 183 VAL A CA 1
ATOM 1407 C C . VAL A 1 183 ? 12.182 1.213 -10.268 1.00 90.38 183 VAL A C 1
ATOM 1409 O O . VAL A 1 183 ? 11.603 0.158 -10.549 1.00 90.38 183 VAL A O 1
ATOM 1412 N N . PRO A 1 184 ? 11.867 1.911 -9.163 1.00 87.75 184 PRO A N 1
ATOM 1413 C CA . PRO A 1 184 ? 10.673 1.614 -8.374 1.00 87.75 184 PRO A CA 1
ATOM 1414 C C . PRO A 1 184 ? 9.416 1.636 -9.254 1.00 87.75 184 PRO A C 1
ATOM 1416 O O . PRO A 1 184 ? 9.282 2.498 -10.121 1.00 87.75 184 PRO A O 1
ATOM 1419 N N . LEU A 1 185 ? 8.500 0.683 -9.066 1.00 86.62 185 LEU A N 1
ATOM 1420 C CA . LEU A 1 185 ? 7.306 0.575 -9.919 1.00 86.62 185 LEU A CA 1
ATOM 1421 C C . LEU A 1 185 ? 6.360 1.791 -9.759 1.00 86.62 185 LEU A C 1
ATOM 1423 O O . LEU A 1 185 ? 5.654 2.158 -10.694 1.00 86.62 185 LEU A O 1
ATOM 1427 N N . ASP A 1 186 ? 6.370 2.446 -8.599 1.00 83.38 186 ASP A N 1
ATOM 1428 C CA . ASP A 1 186 ? 5.660 3.702 -8.315 1.00 83.38 186 ASP A CA 1
ATOM 1429 C C . ASP A 1 186 ? 6.355 4.953 -8.867 1.00 83.38 186 ASP A C 1
ATOM 1431 O O . ASP A 1 186 ? 5.768 6.031 -8.838 1.00 83.38 186 ASP A O 1
ATOM 1435 N N . ALA A 1 187 ? 7.576 4.826 -9.392 1.00 87.62 187 ALA A N 1
ATOM 1436 C CA . ALA A 1 187 ? 8.253 5.919 -10.083 1.00 87.62 187 ALA A CA 1
ATOM 1437 C C . ALA A 1 187 ? 7.806 6.063 -11.548 1.00 87.62 187 ALA A C 1
ATOM 1439 O O . ALA A 1 187 ? 8.137 7.068 -12.176 1.00 87.62 187 ALA A O 1
ATOM 1440 N N . LEU A 1 188 ? 7.086 5.075 -12.096 1.00 89.50 188 LEU A N 1
ATOM 1441 C CA . LEU A 1 188 ? 6.525 5.153 -13.443 1.00 89.50 188 LEU A CA 1
ATOM 1442 C C . LEU A 1 188 ? 5.353 6.136 -13.473 1.00 89.50 188 LEU A C 1
ATOM 1444 O O . LEU A 1 188 ? 4.342 5.951 -12.796 1.00 89.50 188 LEU A O 1
ATOM 1448 N N . MET A 1 189 ? 5.479 7.149 -14.319 1.00 90.19 189 MET A N 1
ATOM 1449 C CA . MET A 1 189 ? 4.436 8.121 -14.614 1.00 90.19 189 MET A CA 1
ATOM 1450 C C . MET A 1 189 ? 3.923 7.877 -16.030 1.00 90.19 189 MET A C 1
ATOM 1452 O O . MET A 1 189 ? 4.705 7.744 -16.973 1.00 90.19 189 MET A O 1
ATOM 1456 N N . GLU A 1 190 ? 2.604 7.796 -16.186 1.00 86.06 190 GLU A N 1
ATOM 1457 C CA . GLU A 1 190 ? 1.996 7.804 -17.514 1.00 86.06 190 GLU A CA 1
ATOM 1458 C C . GLU A 1 190 ? 2.276 9.140 -18.189 1.00 86.06 190 GLU A C 1
ATOM 1460 O O . GLU A 1 190 ? 2.145 10.203 -17.579 1.00 86.06 190 GLU A O 1
ATOM 1465 N N . ILE A 1 191 ? 2.653 9.071 -19.461 1.00 85.25 191 ILE A N 1
ATOM 1466 C CA . ILE A 1 191 ? 2.721 10.254 -20.305 1.00 85.25 191 ILE A CA 1
ATOM 1467 C C . ILE A 1 191 ? 1.272 10.615 -20.615 1.00 85.25 191 ILE A C 1
ATOM 1469 O O . ILE A 1 191 ? 0.594 9.907 -21.357 1.00 85.25 191 ILE A O 1
ATOM 1473 N N . ASP A 1 192 ? 0.773 11.671 -19.979 1.00 61.84 192 ASP A N 1
ATOM 1474 C CA . ASP A 1 192 ? -0.580 12.162 -20.213 1.00 61.84 192 ASP A CA 1
ATOM 1475 C C . ASP A 1 192 ? -0.614 12.785 -21.619 1.00 61.84 192 ASP A C 1
ATOM 1477 O O . ASP A 1 192 ? -0.282 13.956 -21.811 1.00 61.84 192 ASP A O 1
ATOM 1481 N N . ASP A 1 193 ? -0.996 12.003 -22.632 1.00 47.47 193 ASP A N 1
ATOM 1482 C CA . ASP A 1 193 ? -1.200 12.463 -24.015 1.00 47.47 193 ASP A CA 1
ATOM 1483 C C . ASP A 1 193 ? -2.492 13.307 -24.138 1.00 47.47 193 ASP A C 1
ATOM 1485 O O . ASP A 1 193 ? -3.262 13.226 -25.092 1.00 47.47 193 ASP A O 1
ATOM 1489 N N . ARG A 1 194 ? -2.740 14.206 -23.176 1.00 41.72 194 ARG A N 1
ATOM 1490 C CA . ARG A 1 194 ? -3.811 15.218 -23.219 1.00 41.72 194 ARG A CA 1
ATOM 1491 C C . ARG A 1 194 ? -3.497 16.406 -24.135 1.00 41.72 194 ARG A C 1
ATOM 1493 O O . ARG A 1 194 ? -4.079 17.480 -23.998 1.00 41.72 194 ARG A O 1
ATOM 1500 N N . ARG A 1 195 ? -2.617 16.215 -25.118 1.00 37.53 195 ARG A N 1
ATOM 1501 C CA . ARG A 1 195 ? -2.444 17.119 -26.264 1.00 37.53 195 ARG A CA 1
ATOM 1502 C C . ARG A 1 195 ? -2.861 16.448 -27.570 1.00 37.53 195 ARG A C 1
ATOM 1504 O O . ARG A 1 195 ? -2.133 16.501 -28.551 1.00 37.53 195 ARG A O 1
ATOM 1511 N N . VAL A 1 196 ? -4.058 15.870 -27.596 1.00 42.19 196 VAL A N 1
ATOM 1512 C CA . VAL A 1 196 ? -4.818 15.707 -28.842 1.00 42.19 196 VAL A CA 1
ATOM 1513 C C . VAL A 1 196 ? -6.290 16.018 -28.557 1.00 42.19 196 VAL A C 1
ATOM 1515 O O . VAL A 1 196 ? -7.085 15.134 -28.247 1.00 42.19 196 VAL A O 1
ATOM 1518 N N . ALA A 1 197 ? -6.627 17.304 -28.619 1.00 32.88 197 ALA A N 1
ATOM 1519 C CA . ALA A 1 197 ? -7.968 17.816 -28.884 1.00 32.88 197 ALA A CA 1
ATOM 1520 C C . ALA A 1 197 ? -7.821 19.054 -29.772 1.00 32.88 197 ALA A C 1
ATOM 1522 O O . ALA A 1 197 ? -6.915 19.868 -29.471 1.00 32.88 197 ALA A O 1
#

Sequence (197 aa):
MAILKFSASAVAAQIAHARACKTFLPNWNGPVDRPALILIVGNGVHLRSNGIDGTTTRIVTTEQADPSFAFADGMNPFRDTDWMAQRRMAFRDLTGQFYTDILDDVQVLIDRGQGAIRLATDGHSIRVFVRRASDYLIGGTYEVPSGLGGTFRVILKDACDTFAIVQNCGNCEDFDAMQPYRVPLDALMEIDDRRVA

Foldseek 3Di:
DDKFKWFLVLLVVQLVQQVVAQAFAADPVGGDRHWFWKFAQDQATWIHIRGDPPPPPDDDDPDDDPDSTTGTPLLHVVPHVCNVVVSCVRPVPDHGMDTAPCSVVSVVLVVVVDRMWMWDDDPNHIDTDRDAQVNDDQQDWWWFDPVPPRIFIWGFHGDHRFWTFTAGDDDDPVRNPDDTDIDGPVRTHHPPVVPPD

Secondary structure (DSSP, 8-state):
-EEEEEEHHHHHHHHHHHHH-SEE--BTTB---S--EEEEEESEEEEEE-EE-SS------SS------EEBTT--TTT-TTHHHHHHHHHTT--EEEEES-HHHHHHHHHTT-SEEEEEEETTEEEE----GGGS-TT-EEEEE-SSSSEEEEEEEEE-SSEEEEEE-SS-HHHHTSPPEEEEGGG-EE-------